Protein AF-A0A7W8J5Z4-F1 (afdb_monomer_lite)

Sequence (182 aa):
MSEPSTEQLAELETLRRVNAELLKTKHDLKGRIATLESEAATLESRTEKAEGLMRSAVIDVPMRRLAEGIAHVPALFIAELEKDYRVDVDADSGELRLLTKEDGKPVTDGKGEPVAMAHNALFRFLAGSPEQQKDDPRKKVFATLMRYSGASGGQGRKTVSSPSRSTVENESTQPLPSFGLR

Foldseek 3Di:
DDDDDPVRVVVVVVVVVVVVVVVVVVVVVVVVVVVVVVVVVVVVVVVVVVVVVVCCVLPVVLQQVLLVLAAPDSVLLVVLLVVQWDWDADPVPRAIFIAGPPPRHTDAAPVRHGQHSHNVSLLCRLVVPDPPDPDDSSPVSVVVRCVRRVVPDDDPDPPPPDPDDDDDDDDDDDDDDDDDDD

Organism: NCBI:txid2051959

Structure (mmCIF, N/CA/C/O backbone):
data_AF-A0A7W8J5Z4-F1
#
_entry.id   AF-A0A7W8J5Z4-F1
#
loop_
_atom_site.group_PDB
_atom_site.id
_atom_site.type_symbol
_atom_site.label_atom_id
_atom_site.label_alt_id
_atom_site.label_comp_id
_atom_site.label_asym_id
_atom_site.label_entity_id
_atom_site.label_seq_id
_atom_site.pdbx_PDB_ins_code
_atom_site.Cartn_x
_atom_site.Cartn_y
_atom_site.Cartn_z
_atom_site.occupancy
_atom_site.B_iso_or_equiv
_atom_site.auth_seq_id
_atom_site.auth_comp_id
_atom_site.auth_asym_id
_atom_site.auth_atom_id
_atom_site.pdbx_PDB_model_num
ATOM 1 N N . MET A 1 1 ? -29.877 -20.908 64.009 1.00 47.09 1 MET A N 1
ATOM 2 C CA . MET A 1 1 ? -30.120 -20.105 62.796 1.00 47.09 1 MET A CA 1
ATOM 3 C C . MET A 1 1 ? -30.406 -18.696 63.280 1.00 47.09 1 MET A C 1
ATOM 5 O O . MET A 1 1 ? -31.483 -18.481 63.814 1.00 47.09 1 MET A O 1
ATOM 9 N N . SER A 1 2 ? -29.417 -17.806 63.256 1.00 68.81 2 SER A N 1
ATOM 10 C CA . SER A 1 2 ? -29.601 -16.419 63.702 1.00 68.81 2 SER A CA 1
ATOM 11 C C . SER A 1 2 ? -30.284 -15.635 62.586 1.00 68.81 2 SER A C 1
ATOM 13 O O . SER A 1 2 ? -29.861 -15.740 61.435 1.00 68.81 2 SER A O 1
ATOM 15 N N . GLU A 1 3 ? -31.351 -14.907 62.909 1.00 72.06 3 GLU A N 1
ATOM 16 C CA . GLU A 1 3 ? -32.020 -14.035 61.944 1.00 72.06 3 GLU A CA 1
ATOM 17 C C . GLU A 1 3 ? -31.074 -12.906 61.514 1.00 72.06 3 GLU A C 1
ATOM 19 O O . GLU A 1 3 ? -30.327 -12.386 62.351 1.00 72.06 3 GLU A O 1
ATOM 24 N N . PRO A 1 4 ? -31.057 -12.547 60.220 1.00 74.06 4 PRO A N 1
ATOM 25 C CA . PRO A 1 4 ? -30.213 -11.467 59.744 1.00 74.06 4 PRO A CA 1
ATOM 26 C C . PRO A 1 4 ? -30.662 -10.146 60.370 1.00 74.06 4 PRO A C 1
ATOM 28 O O . PRO A 1 4 ? -31.859 -9.856 60.441 1.00 74.06 4 PRO A O 1
ATOM 31 N N . SER A 1 5 ? -29.703 -9.336 60.817 1.00 83.12 5 SER A N 1
ATOM 32 C CA . SER A 1 5 ? -30.007 -8.010 61.351 1.00 83.12 5 SER A CA 1
ATOM 33 C C . SER A 1 5 ? -30.561 -7.099 60.249 1.00 83.12 5 SER A C 1
ATOM 35 O O . SER A 1 5 ? -30.313 -7.288 59.056 1.00 83.12 5 SER A O 1
ATOM 37 N N . THR A 1 6 ? -31.315 -6.073 60.635 1.00 84.69 6 THR A N 1
ATOM 38 C CA . THR A 1 6 ? -31.856 -5.067 59.705 1.00 84.69 6 THR A CA 1
ATOM 39 C C . THR A 1 6 ? -30.762 -4.373 58.886 1.00 84.69 6 THR A C 1
ATOM 41 O O . THR A 1 6 ? -30.965 -4.089 57.707 1.00 84.69 6 THR A O 1
ATOM 44 N N . GLU A 1 7 ? -29.584 -4.168 59.476 1.00 86.06 7 GLU A N 1
ATOM 45 C CA . GLU A 1 7 ? -28.394 -3.638 58.799 1.00 86.06 7 GLU A CA 1
ATOM 46 C C . GLU A 1 7 ? -27.869 -4.596 57.721 1.00 86.06 7 GLU A C 1
ATOM 48 O O . GLU A 1 7 ? -27.591 -4.165 56.603 1.00 86.06 7 GLU A O 1
ATOM 53 N N . GLN A 1 8 ? -27.828 -5.904 58.007 1.00 87.88 8 GLN A N 1
ATOM 54 C CA . GLN A 1 8 ? -27.428 -6.924 57.032 1.00 87.88 8 GLN A CA 1
ATOM 55 C C . GLN A 1 8 ? -28.400 -6.997 55.851 1.00 87.88 8 GLN A C 1
ATOM 57 O O . GLN A 1 8 ? -27.977 -7.203 54.716 1.00 87.88 8 GLN A O 1
ATOM 62 N N . LEU A 1 9 ? -29.703 -6.809 56.085 1.00 89.31 9 LEU A N 1
ATOM 63 C CA . LEU A 1 9 ? -30.701 -6.773 55.013 1.00 89.31 9 LEU A CA 1
ATOM 64 C C . LEU A 1 9 ? -30.545 -5.532 54.120 1.00 89.31 9 LEU A C 1
ATOM 66 O O . LEU A 1 9 ? -30.630 -5.654 52.896 1.00 89.31 9 LEU A O 1
ATOM 70 N N . ALA A 1 10 ? -30.269 -4.365 54.711 1.00 90.12 10 ALA A N 1
ATOM 71 C CA . ALA A 1 10 ? -30.025 -3.128 53.972 1.00 90.12 10 ALA A CA 1
ATOM 72 C C . ALA A 1 10 ? -28.739 -3.202 53.129 1.00 90.12 10 ALA A C 1
ATOM 74 O O . ALA A 1 10 ? -28.739 -2.806 51.963 1.00 90.12 10 ALA A O 1
ATOM 75 N N . GLU A 1 11 ? -27.662 -3.763 53.683 1.00 92.94 11 GLU A N 1
ATOM 76 C CA . GLU A 1 11 ? -26.400 -3.985 52.968 1.00 92.94 11 GLU A CA 1
ATOM 77 C C . GLU A 1 11 ? -26.555 -4.991 51.815 1.00 92.94 11 GLU A C 1
ATOM 79 O O . GLU A 1 11 ? -26.024 -4.810 50.720 1.00 92.94 11 GLU A O 1
ATOM 84 N N . LEU A 1 12 ? -27.350 -6.043 52.009 1.00 93.50 12 LEU A N 1
ATOM 85 C CA . LEU A 1 12 ? -27.622 -7.018 50.954 1.00 93.50 12 LEU A CA 1
ATOM 86 C C . LEU A 1 12 ? -28.423 -6.382 49.803 1.00 93.50 12 LEU A C 1
ATOM 88 O O . LEU A 1 12 ? -28.177 -6.676 48.629 1.00 93.50 12 LEU A O 1
ATOM 92 N N . GLU A 1 13 ? -29.350 -5.474 50.109 1.00 93.00 13 GLU A N 1
ATOM 93 C CA . GLU A 1 13 ? -30.092 -4.729 49.092 1.00 93.00 13 GLU A CA 1
ATOM 94 C C . GLU A 1 13 ? -29.196 -3.757 48.307 1.00 93.00 13 GLU A C 1
ATOM 96 O O . GLU A 1 13 ? -29.279 -3.713 47.074 1.00 93.00 13 GLU A O 1
ATOM 101 N N . THR A 1 14 ? -28.297 -3.025 48.974 1.00 94.25 14 THR A N 1
ATOM 102 C CA . THR A 1 14 ? -27.343 -2.137 48.287 1.00 94.25 14 THR A CA 1
ATOM 103 C C . THR A 1 14 ? -26.379 -2.927 47.407 1.00 94.25 14 THR A C 1
ATOM 105 O O . THR A 1 14 ? -26.201 -2.572 46.241 1.00 94.25 14 THR A O 1
ATOM 108 N N . LEU A 1 15 ? -25.842 -4.050 47.894 1.00 94.81 15 LEU A N 1
ATOM 109 C CA . LEU A 1 15 ? -24.983 -4.939 47.108 1.00 94.81 15 LEU A CA 1
ATOM 110 C C . LEU A 1 15 ? -25.693 -5.477 45.863 1.00 94.81 15 LEU A C 1
ATOM 112 O O . LEU A 1 15 ? -25.100 -5.509 44.785 1.00 94.81 15 LEU A O 1
ATOM 116 N N . ARG A 1 16 ? -26.972 -5.860 45.971 1.00 95.50 16 ARG A N 1
ATOM 117 C CA . ARG A 1 16 ? -27.768 -6.301 44.813 1.00 95.50 16 ARG A CA 1
ATOM 118 C C . ARG A 1 16 ? -27.941 -5.192 43.779 1.00 95.50 16 ARG A C 1
ATOM 120 O O . ARG A 1 16 ? -27.806 -5.463 42.586 1.00 95.50 16 ARG A O 1
ATOM 127 N N . ARG A 1 17 ? -28.208 -3.957 44.217 1.00 96.00 17 ARG A N 1
ATOM 128 C CA . ARG A 1 17 ? -28.348 -2.799 43.317 1.00 96.00 17 ARG A CA 1
ATOM 129 C C . ARG A 1 17 ? -27.038 -2.486 42.599 1.00 96.00 17 ARG A C 1
ATOM 131 O O . ARG A 1 17 ? -27.031 -2.405 41.375 1.00 96.00 17 ARG A O 1
ATOM 138 N N . VAL A 1 18 ? -25.933 -2.396 43.340 1.00 96.25 18 VAL A N 1
ATOM 139 C CA . VAL A 1 18 ? -24.604 -2.125 42.768 1.00 96.25 18 VAL A CA 1
ATOM 140 C C . VAL A 1 18 ? -24.190 -3.240 41.808 1.00 96.25 18 VAL A C 1
ATOM 142 O O . VAL A 1 18 ? -23.686 -2.964 40.724 1.00 96.25 18 VAL A O 1
ATOM 145 N N . ASN A 1 19 ? -24.448 -4.506 42.145 1.00 96.56 19 ASN A N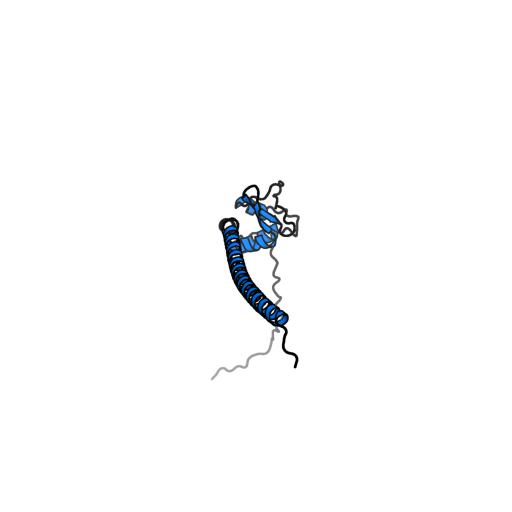 1
ATOM 146 C CA . ASN A 1 19 ? -24.143 -5.625 41.253 1.00 96.56 19 ASN A CA 1
ATOM 147 C C . ASN A 1 19 ? -24.931 -5.528 39.934 1.00 96.56 19 ASN A C 1
ATOM 149 O O . ASN A 1 19 ? -24.347 -5.658 38.860 1.00 96.56 19 ASN A O 1
ATOM 153 N N . ALA A 1 20 ? -26.229 -5.212 39.996 1.00 96.12 20 ALA A N 1
ATOM 154 C CA . ALA A 1 20 ? -27.042 -5.002 38.799 1.00 96.12 20 ALA A CA 1
ATOM 155 C C . ALA A 1 20 ? -26.522 -3.838 37.931 1.00 96.12 20 ALA A C 1
ATOM 157 O O . ALA A 1 20 ? -26.474 -3.954 36.705 1.00 96.12 20 ALA A O 1
ATOM 158 N N . GLU A 1 21 ? -26.079 -2.741 38.550 1.00 95.56 21 GLU A N 1
ATOM 159 C CA . GLU A 1 21 ? -25.487 -1.593 37.857 1.00 95.56 21 GLU A CA 1
ATOM 160 C C . GLU A 1 21 ? -24.142 -1.941 37.194 1.00 95.56 21 GLU A C 1
ATOM 162 O O . GLU A 1 21 ? -23.917 -1.628 36.021 1.00 95.56 21 GLU A O 1
ATOM 167 N N . LEU A 1 22 ? -23.271 -2.671 37.895 1.00 96.50 22 LEU A N 1
ATOM 168 C CA . LEU A 1 22 ? -21.999 -3.158 37.356 1.00 96.50 22 LEU A CA 1
ATOM 169 C C . LEU A 1 22 ? -22.198 -4.145 36.197 1.00 96.50 22 LEU A C 1
ATOM 171 O O . LEU A 1 22 ? -21.460 -4.115 35.213 1.00 96.50 22 LEU A O 1
ATOM 175 N N . LEU A 1 23 ? -23.208 -5.015 36.274 1.00 96.69 23 LEU A N 1
ATOM 176 C CA . LEU A 1 23 ? -23.537 -5.928 35.179 1.00 96.69 23 LEU A CA 1
ATOM 177 C C . LEU A 1 23 ? -24.055 -5.180 33.950 1.00 96.69 23 LEU A C 1
ATOM 179 O O . LEU A 1 23 ? -23.640 -5.496 32.833 1.00 96.69 23 LEU A O 1
ATOM 183 N N . LYS A 1 24 ? -24.910 -4.171 34.149 1.00 95.81 24 LYS A N 1
ATOM 184 C CA . LYS A 1 24 ? -25.421 -3.331 33.062 1.00 95.81 24 LYS A CA 1
ATOM 185 C C . LYS A 1 24 ? -24.294 -2.556 32.380 1.00 95.81 24 LYS A C 1
ATOM 187 O O . LYS A 1 24 ? -24.130 -2.654 31.170 1.00 95.81 24 LYS A O 1
ATOM 192 N N . THR A 1 25 ? -23.461 -1.862 33.152 1.00 95.94 25 THR A N 1
ATOM 193 C CA . THR A 1 25 ? -22.311 -1.116 32.613 1.00 95.94 25 THR A CA 1
ATOM 194 C C . THR A 1 25 ? -21.327 -2.027 31.884 1.00 95.94 25 THR A C 1
ATOM 196 O O . THR A 1 25 ? -20.886 -1.700 30.786 1.00 95.94 25 THR A O 1
ATOM 199 N N . LYS A 1 26 ? -21.029 -3.215 32.427 1.00 95.31 26 LYS A N 1
ATOM 200 C CA . LYS A 1 26 ? -20.196 -4.215 31.746 1.00 95.31 26 LYS A CA 1
ATOM 201 C C . LYS A 1 26 ? -20.806 -4.670 30.420 1.00 95.31 26 LYS A C 1
ATOM 203 O O . LYS A 1 26 ? -20.069 -4.860 29.455 1.00 95.31 26 LYS A O 1
ATOM 208 N N . HIS A 1 27 ? -22.119 -4.885 30.372 1.00 95.62 27 HIS A N 1
ATOM 209 C CA . HIS A 1 27 ? -22.818 -5.246 29.141 1.00 95.62 27 HIS A CA 1
ATOM 210 C C . HIS A 1 27 ? -22.711 -4.129 28.094 1.00 95.62 27 HIS A C 1
ATOM 212 O O . HIS A 1 27 ? -22.306 -4.389 26.962 1.00 95.62 27 HIS A O 1
ATOM 218 N N . ASP A 1 28 ? -22.975 -2.885 28.491 1.00 95.25 28 ASP A N 1
ATOM 219 C CA . ASP A 1 28 ? -22.929 -1.726 27.596 1.00 95.25 28 ASP A CA 1
ATOM 220 C C . ASP A 1 28 ? -21.506 -1.465 27.074 1.00 95.25 28 ASP A C 1
ATOM 222 O O . ASP A 1 28 ? -21.311 -1.221 25.882 1.00 95.25 28 ASP A O 1
ATOM 226 N N . LEU A 1 29 ? -20.491 -1.597 27.936 1.00 96.00 29 LEU A N 1
ATOM 227 C CA . LEU A 1 29 ? -19.083 -1.487 27.545 1.00 96.00 29 LEU A CA 1
ATOM 228 C C . LEU A 1 29 ? -18.681 -2.578 26.554 1.00 96.00 29 LEU A C 1
ATOM 230 O O . LEU A 1 29 ? -18.026 -2.277 25.562 1.00 96.00 29 LEU A O 1
ATOM 234 N N . LYS A 1 30 ? -19.100 -3.829 26.777 1.00 95.88 30 LYS A N 1
ATOM 235 C CA . LYS A 1 30 ? -18.853 -4.920 25.823 1.00 95.88 30 LYS A CA 1
ATOM 236 C C . LYS A 1 30 ? -19.499 -4.650 24.469 1.00 95.88 30 LYS A C 1
ATOM 238 O O . LYS A 1 30 ? -18.856 -4.870 23.449 1.00 95.88 30 LYS A O 1
ATOM 243 N N . GLY A 1 31 ? -20.736 -4.151 24.463 1.00 95.25 31 GLY A N 1
ATOM 244 C CA . GLY A 1 31 ? -21.413 -3.750 23.232 1.00 95.25 31 GLY A CA 1
ATOM 245 C C . GLY A 1 31 ? -20.635 -2.662 22.496 1.00 95.25 31 GLY A C 1
ATOM 246 O O . GLY A 1 31 ? -20.384 -2.780 21.302 1.00 95.25 31 GLY A O 1
ATOM 247 N N . ARG A 1 32 ? -20.172 -1.639 23.221 1.00 96.31 32 ARG A N 1
ATOM 248 C CA . ARG A 1 32 ? -19.402 -0.542 22.629 1.00 96.31 32 ARG A CA 1
ATOM 249 C C . ARG A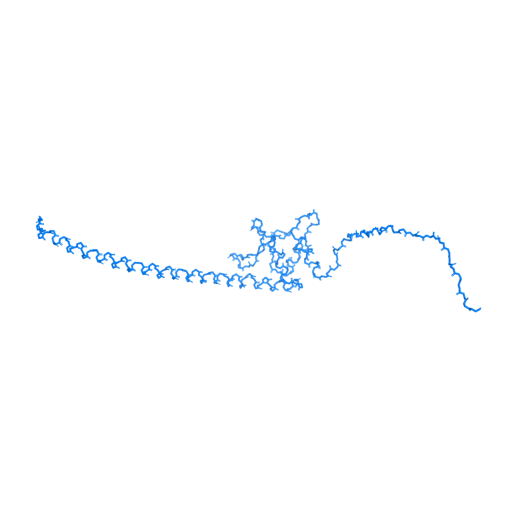 1 32 ? -18.039 -0.983 22.100 1.00 96.31 32 ARG A C 1
ATOM 251 O O . ARG A 1 32 ? -17.644 -0.517 21.039 1.00 96.31 32 ARG A O 1
ATOM 258 N N . ILE A 1 33 ? -17.348 -1.876 22.808 1.00 96.81 33 ILE A N 1
ATOM 259 C CA . ILE A 1 33 ? -16.085 -2.468 22.347 1.00 96.81 33 ILE A CA 1
ATOM 260 C C . ILE A 1 33 ? -16.313 -3.224 21.038 1.00 96.81 33 ILE A C 1
ATOM 262 O O . ILE A 1 33 ? -15.625 -2.940 20.067 1.00 96.81 33 ILE A O 1
ATOM 266 N N . ALA A 1 34 ? -17.331 -4.086 20.970 1.00 95.69 34 ALA A N 1
ATOM 267 C CA . ALA A 1 34 ? -17.634 -4.839 19.754 1.00 95.69 34 ALA A CA 1
ATOM 268 C C . ALA A 1 34 ? -17.947 -3.922 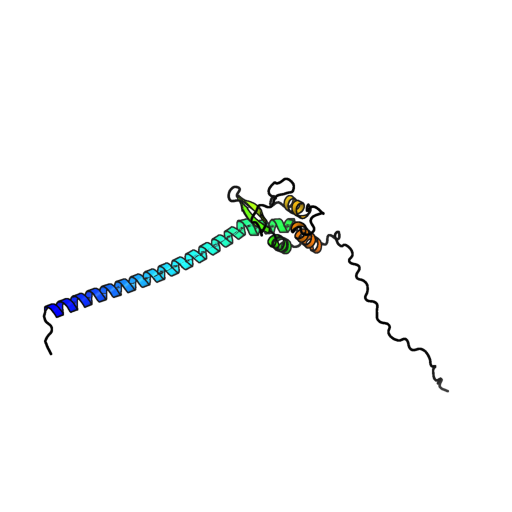18.555 1.00 95.69 34 ALA A C 1
ATOM 270 O O . ALA A 1 34 ? -17.495 -4.177 17.439 1.00 95.69 34 ALA A O 1
ATOM 271 N N . THR A 1 35 ? -18.680 -2.825 18.778 1.00 95.31 35 THR A N 1
ATOM 272 C CA . THR A 1 35 ? -18.935 -1.829 17.726 1.00 95.31 35 THR A CA 1
ATOM 273 C C . THR A 1 35 ? -17.646 -1.147 17.270 1.00 95.31 35 THR A C 1
ATOM 275 O O . THR A 1 35 ? -17.397 -1.070 16.070 1.00 95.31 35 THR A O 1
ATOM 278 N N . LEU A 1 36 ? -16.806 -0.695 18.206 1.00 96.62 36 LEU A N 1
ATOM 279 C CA . LEU A 1 36 ? -15.541 -0.027 17.883 1.00 96.62 36 LEU A CA 1
ATOM 280 C C . LEU A 1 36 ? -14.565 -0.956 17.150 1.00 96.62 36 LEU A C 1
ATOM 282 O O . LEU A 1 36 ? -13.916 -0.524 16.204 1.00 96.62 36 LEU A O 1
ATOM 286 N N . GLU A 1 37 ? -14.486 -2.227 17.541 1.00 96.81 37 GLU A N 1
ATOM 287 C CA . GLU A 1 37 ? -13.669 -3.237 16.858 1.00 96.81 37 GLU A CA 1
ATOM 288 C C . GLU A 1 37 ? -14.147 -3.459 15.415 1.00 96.81 37 GLU A C 1
ATOM 290 O O . GLU A 1 37 ? -13.340 -3.500 14.486 1.00 96.81 37 GLU A O 1
ATOM 295 N N . SER A 1 38 ? -15.464 -3.526 15.199 1.00 95.88 38 SER A N 1
ATOM 296 C CA . SER A 1 38 ? -16.041 -3.633 13.855 1.00 95.88 38 SER A CA 1
ATOM 297 C C . SER A 1 38 ? -15.775 -2.390 12.998 1.00 95.88 38 SER A C 1
ATOM 299 O O . SER A 1 38 ? -15.533 -2.503 11.792 1.00 95.88 38 SER A O 1
ATOM 301 N N . GLU A 1 39 ? -15.856 -1.198 13.588 1.00 95.50 39 GLU A N 1
ATOM 302 C CA . GLU A 1 39 ? -15.559 0.059 12.900 1.00 95.50 39 GLU A CA 1
ATOM 303 C C . GLU A 1 39 ? -14.074 0.153 12.540 1.00 95.50 39 GLU A C 1
ATOM 305 O O . GLU A 1 39 ? -13.758 0.487 11.398 1.00 95.50 39 GLU A O 1
ATOM 310 N N . ALA A 1 40 ? -13.178 -0.213 13.461 1.00 95.62 40 ALA A N 1
ATOM 311 C CA . ALA A 1 40 ? -11.735 -0.249 13.234 1.00 95.62 40 ALA A CA 1
ATOM 312 C C . ALA A 1 40 ? -11.373 -1.184 12.072 1.00 95.62 40 ALA A C 1
ATOM 314 O O . ALA A 1 40 ? -10.747 -0.739 11.113 1.00 95.62 40 ALA A O 1
ATOM 315 N N . ALA A 1 41 ? -11.879 -2.421 12.074 1.00 95.62 41 ALA A N 1
ATOM 316 C CA . ALA A 1 41 ? -11.653 -3.366 10.977 1.00 95.62 41 ALA A CA 1
ATOM 317 C C . ALA A 1 41 ? -12.182 -2.837 9.627 1.00 95.62 41 ALA A C 1
ATOM 319 O O . ALA A 1 41 ? -11.587 -3.045 8.566 1.00 95.62 41 ALA A O 1
ATOM 320 N N . THR A 1 42 ? -13.305 -2.113 9.648 1.00 95.12 42 THR A N 1
ATOM 321 C CA . THR A 1 42 ? -13.863 -1.488 8.439 1.00 95.12 42 THR A CA 1
ATOM 322 C C . THR A 1 42 ? -12.985 -0.342 7.936 1.00 95.12 42 THR A C 1
ATOM 324 O O . THR A 1 42 ? -12.807 -0.190 6.725 1.00 95.12 42 THR A O 1
ATOM 327 N N . LEU A 1 43 ? -12.457 0.480 8.845 1.00 95.06 43 LEU A N 1
ATOM 328 C CA . LEU A 1 43 ? -11.546 1.580 8.537 1.00 95.06 43 LEU A CA 1
ATOM 329 C C . LEU A 1 43 ? -10.229 1.059 7.962 1.00 95.06 43 LEU A C 1
ATOM 331 O O . LEU A 1 43 ? -9.840 1.525 6.895 1.00 95.06 43 LEU A O 1
ATOM 335 N N . GLU A 1 44 ? -9.625 0.048 8.584 1.00 95.31 44 GLU A N 1
ATOM 336 C CA . GLU A 1 44 ? -8.409 -0.619 8.098 1.00 95.31 44 GLU A CA 1
ATOM 337 C C . GLU A 1 44 ? -8.600 -1.172 6.678 1.00 95.31 44 GLU A C 1
ATOM 339 O O . GLU A 1 44 ? -7.828 -0.874 5.767 1.00 95.31 44 GLU A O 1
ATOM 344 N N . SER A 1 45 ? -9.711 -1.872 6.422 1.00 95.00 45 SER A N 1
ATOM 345 C CA . SER A 1 45 ? -10.007 -2.367 5.071 1.00 95.00 45 SER A CA 1
ATOM 346 C C . SER A 1 45 ? -10.164 -1.238 4.041 1.00 95.00 45 SER A C 1
ATOM 348 O O . SER A 1 45 ? -9.844 -1.405 2.860 1.00 95.00 45 SER A O 1
ATOM 350 N N . ARG A 1 46 ? -10.691 -0.077 4.449 1.00 94.31 46 ARG A N 1
ATOM 351 C CA . ARG A 1 46 ? -10.827 1.087 3.561 1.00 94.31 46 ARG A CA 1
ATOM 352 C C . ARG A 1 46 ? -9.484 1.753 3.299 1.00 94.31 46 ARG A C 1
ATOM 354 O O . ARG A 1 46 ? -9.257 2.151 2.158 1.00 94.31 46 ARG A O 1
ATOM 361 N N . THR A 1 47 ? -8.618 1.866 4.304 1.00 94.06 47 THR A N 1
ATOM 362 C CA . THR A 1 47 ? -7.280 2.443 4.138 1.00 94.06 47 THR A CA 1
ATOM 363 C C . THR A 1 47 ? -6.423 1.566 3.239 1.00 94.06 47 THR A C 1
ATOM 365 O O . THR A 1 47 ? -5.871 2.084 2.278 1.00 94.06 47 THR A O 1
ATOM 368 N N . GLU A 1 48 ? -6.432 0.243 3.421 1.00 94.00 48 GLU A N 1
ATOM 369 C CA . GLU A 1 48 ? -5.710 -0.688 2.540 1.00 94.00 48 GLU A CA 1
ATOM 370 C C . GLU A 1 48 ? -6.170 -0.578 1.077 1.00 94.00 48 GLU A C 1
ATOM 372 O O . GLU A 1 48 ? -5.362 -0.534 0.146 1.00 94.00 48 GLU A O 1
ATOM 377 N N . LYS A 1 49 ? -7.488 -0.481 0.846 1.00 93.75 49 LYS A N 1
ATOM 378 C CA . LYS A 1 49 ? -8.039 -0.275 -0.503 1.00 93.75 49 LYS A CA 1
ATOM 379 C C . LYS A 1 49 ? -7.626 1.069 -1.088 1.00 93.75 49 LYS A C 1
ATOM 381 O O . LYS A 1 49 ? -7.304 1.136 -2.273 1.00 93.75 49 LYS A O 1
ATOM 386 N N . ALA A 1 50 ? -7.656 2.132 -0.287 1.00 91.75 50 ALA A N 1
ATOM 387 C CA . ALA A 1 50 ? -7.256 3.461 -0.726 1.00 91.75 50 ALA A CA 1
ATOM 388 C C . ALA A 1 50 ? -5.762 3.500 -1.077 1.00 91.75 50 ALA A C 1
ATOM 390 O O . ALA A 1 50 ? -5.414 3.977 -2.152 1.00 91.75 50 ALA A O 1
ATOM 391 N N . GLU A 1 51 ? -4.900 2.924 -0.240 1.00 89.31 51 GLU A N 1
ATOM 392 C CA . GLU A 1 51 ? -3.462 2.803 -0.493 1.00 89.31 51 GLU A CA 1
ATOM 393 C C . GLU A 1 51 ? -3.177 1.994 -1.761 1.00 89.31 51 GLU A C 1
ATOM 395 O O . GLU A 1 51 ? -2.384 2.420 -2.603 1.00 89.31 51 GLU A O 1
ATOM 400 N N . GLY A 1 52 ? -3.879 0.874 -1.960 1.00 90.38 52 GLY A N 1
ATOM 401 C CA . GLY A 1 52 ? -3.780 0.078 -3.183 1.00 90.38 52 GLY A CA 1
ATOM 402 C C . GLY A 1 52 ? -4.181 0.863 -4.437 1.00 90.38 52 GLY A C 1
ATOM 403 O O . GLY A 1 52 ? -3.482 0.818 -5.450 1.00 90.38 52 GLY A O 1
ATOM 404 N N . LEU A 1 53 ? -5.272 1.635 -4.370 1.00 90.12 53 LEU A N 1
ATOM 405 C CA . LEU A 1 53 ? -5.710 2.501 -5.470 1.00 90.12 53 LEU A CA 1
ATOM 406 C C . LEU A 1 53 ? -4.721 3.641 -5.732 1.00 90.12 53 LEU A C 1
ATOM 408 O O . LEU A 1 53 ? -4.429 3.933 -6.892 1.00 90.12 53 LEU A O 1
ATOM 412 N N . MET A 1 54 ? -4.176 4.256 -4.681 1.00 88.31 54 MET A N 1
ATOM 413 C CA . MET A 1 54 ? -3.154 5.297 -4.796 1.00 88.31 54 MET A CA 1
ATOM 414 C C . MET A 1 54 ? -1.891 4.747 -5.456 1.00 88.31 54 MET A C 1
ATOM 416 O O . MET A 1 54 ? -1.427 5.309 -6.446 1.00 88.31 54 MET A O 1
ATOM 420 N N . ARG A 1 55 ? -1.379 3.604 -4.986 1.00 88.81 55 ARG A N 1
ATOM 421 C CA . ARG A 1 55 ? -0.225 2.930 -5.595 1.00 88.81 55 ARG A CA 1
ATOM 422 C C . ARG A 1 55 ? -0.493 2.585 -7.058 1.00 88.81 55 ARG A C 1
ATOM 424 O O . ARG A 1 55 ? 0.346 2.860 -7.916 1.00 88.81 55 ARG A O 1
ATOM 431 N N . SER A 1 56 ? -1.677 2.052 -7.358 1.00 88.75 56 SER A N 1
ATOM 432 C CA . SER A 1 56 ? -2.055 1.722 -8.729 1.00 88.75 56 SER A CA 1
ATOM 433 C C . SER A 1 56 ? -2.082 2.955 -9.631 1.00 88.75 56 SER A C 1
ATOM 435 O O . SER A 1 56 ? -1.620 2.883 -10.769 1.00 88.75 56 SER A O 1
ATOM 437 N N . ALA A 1 57 ? -2.638 4.069 -9.155 1.00 87.50 57 ALA A N 1
ATOM 438 C CA . ALA A 1 57 ? -2.782 5.290 -9.939 1.00 87.50 57 ALA A CA 1
ATOM 439 C C . ALA A 1 57 ? -1.441 5.995 -10.170 1.00 87.50 57 ALA A C 1
ATOM 441 O O . ALA A 1 57 ? -1.203 6.506 -11.264 1.00 87.50 57 ALA A O 1
ATOM 442 N N . VAL A 1 58 ? -0.576 6.014 -9.155 1.00 87.69 58 VAL A N 1
ATOM 443 C CA . VAL A 1 58 ? 0.664 6.794 -9.186 1.00 87.69 58 VAL A CA 1
ATOM 444 C C . VAL A 1 58 ? 1.838 5.992 -9.747 1.00 87.69 58 VAL A C 1
ATOM 446 O O . VAL A 1 58 ? 2.645 6.548 -10.484 1.00 87.69 58 VAL A O 1
ATOM 449 N N . ILE A 1 59 ? 1.928 4.691 -9.461 1.00 88.62 59 ILE A N 1
ATOM 450 C CA . ILE A 1 59 ? 3.069 3.855 -9.863 1.00 88.62 59 ILE A CA 1
ATOM 451 C C . ILE A 1 59 ? 2.660 2.874 -10.962 1.00 88.62 59 ILE A C 1
ATOM 453 O O . ILE A 1 59 ? 3.193 2.940 -12.070 1.00 88.62 59 ILE A O 1
ATOM 457 N N . ASP A 1 60 ? 1.704 1.978 -10.698 1.00 88.25 60 ASP A N 1
ATOM 458 C CA . ASP A 1 60 ? 1.493 0.810 -11.570 1.00 88.25 60 ASP A CA 1
ATOM 459 C C . ASP A 1 60 ? 0.969 1.192 -12.969 1.00 88.25 60 ASP A C 1
ATOM 461 O O . ASP A 1 60 ? 1.414 0.640 -13.980 1.00 88.25 60 ASP A O 1
ATOM 465 N N . VAL A 1 61 ? 0.033 2.146 -13.057 1.00 88.75 61 VAL A N 1
ATOM 466 C CA . VAL A 1 61 ? -0.530 2.604 -14.340 1.00 88.75 61 VAL A CA 1
ATOM 467 C C . VAL A 1 61 ? 0.511 3.352 -15.183 1.00 88.75 61 VAL A C 1
ATOM 469 O O . VAL A 1 61 ? 0.694 2.975 -16.347 1.00 88.75 61 VAL A O 1
ATOM 472 N N . PRO A 1 62 ? 1.228 4.367 -14.662 1.00 87.38 62 PRO A N 1
ATOM 473 C CA . PRO A 1 62 ? 2.309 5.007 -15.410 1.00 87.38 62 PRO A CA 1
ATOM 474 C C . PRO A 1 62 ? 3.425 4.039 -15.811 1.00 87.38 62 PRO A C 1
ATOM 476 O O . PRO A 1 62 ? 3.886 4.093 -16.951 1.00 87.38 62 PRO A O 1
ATOM 479 N N . MET A 1 63 ? 3.806 3.104 -14.935 1.00 88.50 63 MET A N 1
ATOM 480 C CA . MET A 1 63 ? 4.819 2.089 -15.245 1.00 88.50 63 MET A CA 1
ATOM 481 C C . MET A 1 63 ? 4.395 1.157 -16.373 1.00 88.50 63 MET A C 1
ATOM 483 O O . MET A 1 63 ? 5.201 0.848 -17.249 1.00 88.50 63 MET A O 1
ATOM 487 N N . ARG A 1 64 ? 3.124 0.747 -16.403 1.00 89.25 64 ARG A N 1
ATOM 488 C CA . ARG A 1 64 ? 2.578 -0.048 -17.507 1.00 89.25 64 ARG A CA 1
ATOM 489 C C . ARG A 1 64 ? 2.632 0.706 -18.831 1.00 89.25 64 ARG A C 1
ATOM 491 O O . ARG A 1 64 ? 3.121 0.151 -19.808 1.00 89.25 64 ARG A O 1
ATOM 498 N N . ARG A 1 65 ? 2.215 1.976 -18.845 1.00 88.19 65 ARG A N 1
ATOM 499 C CA . ARG A 1 65 ? 2.287 2.835 -20.042 1.00 88.19 65 ARG A CA 1
ATOM 500 C C . ARG A 1 65 ? 3.725 3.032 -20.523 1.00 88.19 65 ARG A C 1
ATOM 502 O O . ARG A 1 65 ? 3.986 3.022 -21.721 1.00 88.19 65 ARG A O 1
ATOM 509 N N . LEU A 1 66 ? 4.666 3.191 -19.593 1.00 85.69 66 LEU A N 1
ATOM 510 C CA . LEU A 1 66 ? 6.088 3.294 -19.913 1.00 85.69 66 LEU A CA 1
ATOM 511 C C . LEU A 1 66 ? 6.614 1.988 -20.526 1.00 85.69 66 LEU A C 1
ATOM 513 O O . LEU A 1 66 ? 7.293 2.017 -21.552 1.00 85.69 66 LEU A O 1
ATOM 517 N N . ALA A 1 67 ? 6.275 0.847 -19.926 1.00 86.69 67 ALA A N 1
ATOM 518 C CA . ALA A 1 67 ? 6.685 -0.470 -20.396 1.00 86.69 67 ALA A CA 1
ATOM 519 C C . ALA A 1 67 ? 6.101 -0.809 -21.779 1.00 86.69 67 ALA A C 1
ATOM 521 O O . ALA A 1 67 ? 6.809 -1.385 -22.601 1.00 86.69 67 ALA A O 1
ATOM 522 N N . GLU A 1 68 ? 4.857 -0.402 -22.055 1.00 86.75 68 GLU A N 1
ATOM 523 C CA . GLU A 1 68 ? 4.211 -0.486 -23.377 1.00 86.75 68 GLU A CA 1
ATOM 524 C C . GLU A 1 68 ? 4.967 0.291 -24.457 1.00 86.75 68 GLU A C 1
ATOM 526 O O . GLU A 1 68 ? 5.006 -0.141 -25.607 1.00 86.75 68 GLU A O 1
ATOM 531 N N . GLY A 1 69 ? 5.609 1.404 -24.094 1.00 81.38 69 GLY A N 1
ATOM 532 C CA . GLY A 1 69 ? 6.454 2.156 -25.018 1.00 81.38 69 GLY A CA 1
ATOM 533 C C . GLY A 1 69 ? 7.795 1.477 -25.310 1.00 81.38 69 GLY A C 1
ATOM 534 O O . GLY A 1 69 ? 8.270 1.553 -26.438 1.00 81.38 69 GLY A O 1
ATOM 535 N N . ILE A 1 70 ? 8.407 0.832 -24.307 1.00 77.75 70 ILE A N 1
ATOM 536 C CA . ILE A 1 70 ? 9.790 0.321 -24.384 1.00 77.75 70 ILE A CA 1
ATOM 537 C C . ILE A 1 70 ? 9.861 -1.110 -24.929 1.00 77.75 70 ILE A C 1
ATOM 539 O O . ILE A 1 70 ? 10.789 -1.449 -25.666 1.00 77.75 70 ILE A O 1
ATOM 543 N N . ALA A 1 71 ? 8.937 -1.978 -24.519 1.00 77.62 71 ALA A N 1
ATOM 544 C CA . ALA A 1 71 ? 9.056 -3.417 -24.711 1.00 77.62 71 ALA A CA 1
ATOM 545 C C . ALA A 1 71 ? 7.825 -4.012 -25.394 1.00 77.62 71 ALA A C 1
ATOM 547 O O . ALA A 1 71 ? 6.688 -3.686 -25.072 1.00 77.62 71 ALA A O 1
ATOM 548 N N . HIS A 1 72 ? 8.063 -4.990 -26.272 1.00 80.75 72 HIS A N 1
ATOM 549 C CA . HIS A 1 72 ? 6.991 -5.755 -26.914 1.00 80.75 72 HIS A CA 1
ATOM 550 C C . HIS A 1 72 ? 6.143 -6.556 -25.908 1.00 80.75 72 HIS A C 1
ATOM 552 O O . HIS A 1 72 ? 4.962 -6.798 -26.140 1.00 80.75 72 HIS A O 1
ATOM 558 N N . VAL A 1 73 ? 6.739 -6.944 -24.773 1.00 84.75 73 VAL A N 1
ATOM 559 C CA . VAL A 1 73 ? 6.061 -7.626 -23.661 1.00 84.75 73 VAL A CA 1
ATOM 560 C C . VAL A 1 73 ? 6.200 -6.772 -22.390 1.00 84.75 73 VAL A C 1
ATOM 562 O O . VAL A 1 73 ? 7.151 -6.956 -21.626 1.00 84.75 73 VAL A O 1
ATOM 565 N N . PRO A 1 74 ? 5.264 -5.839 -22.131 1.00 83.69 74 PRO A N 1
ATOM 566 C CA . PRO A 1 74 ? 5.376 -4.860 -21.043 1.00 83.69 74 PRO A CA 1
ATOM 567 C C . PRO A 1 74 ? 5.417 -5.493 -19.649 1.00 83.69 74 PRO A C 1
ATOM 569 O O . PRO A 1 74 ? 6.165 -5.058 -18.778 1.00 83.69 74 PRO A O 1
ATOM 572 N N . ALA A 1 75 ? 4.651 -6.567 -19.443 1.00 85.19 75 ALA A N 1
ATOM 573 C CA . ALA A 1 75 ? 4.618 -7.285 -18.170 1.00 85.19 75 ALA A CA 1
ATOM 574 C C . ALA A 1 75 ? 5.978 -7.907 -17.819 1.00 85.19 75 ALA A C 1
ATOM 576 O O . ALA A 1 75 ? 6.395 -7.873 -16.665 1.00 85.19 75 ALA A O 1
ATOM 577 N N . LEU A 1 76 ? 6.691 -8.432 -18.821 1.00 85.38 76 LEU A N 1
ATOM 578 C CA . LEU A 1 76 ? 8.027 -8.981 -18.623 1.00 85.38 76 LEU A CA 1
ATOM 579 C C . LEU A 1 76 ? 9.031 -7.877 -18.288 1.00 85.38 76 LEU A C 1
ATOM 581 O O . LEU A 1 76 ? 9.906 -8.082 -17.457 1.00 85.38 76 LEU A O 1
ATOM 585 N N . PHE A 1 77 ? 8.892 -6.708 -18.913 1.00 85.25 77 PHE A N 1
ATOM 586 C CA . PHE A 1 77 ? 9.745 -5.566 -18.617 1.00 85.25 77 PHE A CA 1
ATOM 587 C C . PHE A 1 77 ? 9.634 -5.112 -17.170 1.00 85.25 77 PHE A C 1
ATOM 589 O O . PHE A 1 77 ? 10.654 -4.942 -16.509 1.00 85.25 77 PHE A O 1
ATOM 596 N N . ILE A 1 78 ? 8.408 -4.985 -16.667 1.00 87.38 78 ILE A N 1
ATOM 597 C CA . ILE A 1 78 ? 8.169 -4.631 -15.268 1.00 87.38 78 ILE A CA 1
ATOM 598 C C . ILE A 1 78 ? 8.739 -5.717 -14.350 1.00 87.38 78 ILE A C 1
ATOM 600 O O . ILE A 1 78 ? 9.520 -5.405 -13.458 1.00 87.38 78 ILE A O 1
ATOM 604 N N . ALA A 1 79 ? 8.437 -6.990 -14.623 1.00 86.88 79 ALA A N 1
ATOM 605 C CA . ALA A 1 79 ? 8.907 -8.106 -13.805 1.00 86.88 79 ALA A CA 1
ATOM 606 C C . ALA A 1 79 ? 10.438 -8.216 -13.755 1.00 86.88 79 ALA A C 1
ATOM 608 O O . ALA A 1 79 ? 10.997 -8.568 -12.720 1.00 86.88 79 ALA A O 1
ATOM 609 N N . GLU A 1 80 ? 11.127 -7.935 -14.862 1.00 86.00 80 GLU A N 1
ATOM 610 C CA . GLU A 1 80 ? 12.587 -7.970 -14.909 1.00 86.00 80 GLU A CA 1
ATOM 611 C C . GLU A 1 80 ? 13.200 -6.760 -14.196 1.00 86.00 80 GLU A C 1
ATOM 613 O O . GLU A 1 80 ? 14.186 -6.912 -13.480 1.00 86.00 80 GLU A O 1
ATOM 618 N N . LEU A 1 81 ? 12.590 -5.579 -14.332 1.00 86.31 81 LEU A N 1
ATOM 619 C CA . LEU A 1 81 ? 13.020 -4.368 -13.635 1.00 86.31 81 LEU A CA 1
ATOM 620 C C . LEU A 1 81 ? 12.857 -4.505 -12.108 1.00 86.31 81 LEU A C 1
ATOM 622 O O . LEU A 1 81 ? 13.758 -4.135 -11.362 1.00 86.31 81 LEU A O 1
ATOM 626 N N . GLU A 1 82 ? 11.758 -5.101 -11.638 1.00 88.38 82 GLU A N 1
ATOM 627 C CA . GLU A 1 82 ? 11.445 -5.291 -10.209 1.00 88.38 82 GLU A CA 1
ATOM 628 C C . GLU A 1 82 ? 12.345 -6.311 -9.477 1.00 88.38 82 GLU A C 1
ATOM 630 O O . GLU A 1 82 ? 12.304 -6.435 -8.241 1.00 88.38 82 GLU A O 1
ATOM 635 N N . LYS A 1 83 ? 13.175 -7.066 -10.212 1.00 87.25 83 LYS A N 1
ATOM 636 C CA . LYS A 1 83 ? 14.146 -7.989 -9.605 1.00 87.25 83 LYS A CA 1
ATOM 637 C C . LYS A 1 83 ? 15.210 -7.236 -8.827 1.00 87.25 83 LYS A C 1
ATOM 639 O O . LYS A 1 83 ? 15.416 -7.551 -7.656 1.00 87.25 83 LYS A O 1
ATOM 644 N N . ASP A 1 84 ? 15.792 -6.228 -9.467 1.00 83.50 84 ASP A N 1
ATOM 645 C CA . ASP A 1 84 ? 16.967 -5.505 -8.978 1.00 83.50 84 ASP A CA 1
ATOM 646 C C . ASP A 1 84 ? 16.645 -4.049 -8.594 1.00 83.50 84 ASP A C 1
ATOM 648 O O . ASP A 1 84 ? 17.405 -3.407 -7.864 1.00 83.50 84 ASP A O 1
ATOM 652 N N . TYR A 1 85 ? 15.490 -3.533 -9.030 1.00 87.44 85 TYR A N 1
ATOM 653 C CA . TYR A 1 85 ? 15.070 -2.155 -8.799 1.00 87.44 85 TYR A CA 1
ATOM 654 C C . TYR A 1 85 ? 13.682 -2.063 -8.165 1.00 87.44 85 TYR A C 1
ATOM 656 O O . TYR A 1 85 ? 12.843 -2.951 -8.294 1.00 87.44 85 TYR A O 1
ATOM 664 N N . ARG A 1 86 ? 13.431 -0.947 -7.486 1.00 88.62 86 ARG A N 1
ATOM 665 C CA . ARG A 1 86 ? 12.124 -0.546 -6.965 1.00 88.62 86 ARG A CA 1
ATOM 666 C C . ARG A 1 86 ? 11.770 0.816 -7.542 1.00 88.62 86 ARG A C 1
ATOM 668 O O . ARG A 1 86 ? 12.620 1.696 -7.602 1.00 88.62 86 ARG A O 1
ATOM 675 N N . VAL A 1 87 ? 10.519 1.000 -7.941 1.00 88.00 87 VAL A N 1
ATOM 676 C CA . VAL A 1 87 ? 10.000 2.317 -8.320 1.00 88.00 87 VAL A CA 1
ATOM 677 C C . VAL A 1 87 ? 9.325 2.934 -7.105 1.00 88.00 87 VAL A C 1
ATOM 679 O O . VAL A 1 87 ? 8.551 2.258 -6.424 1.00 88.00 87 VAL A O 1
ATOM 682 N N . ASP A 1 88 ? 9.629 4.196 -6.833 1.00 86.25 88 ASP A N 1
ATOM 683 C CA . ASP A 1 88 ? 8.962 4.973 -5.793 1.00 86.25 88 ASP A CA 1
ATOM 684 C C . ASP A 1 88 ? 8.647 6.384 -6.285 1.00 86.25 88 ASP A C 1
ATOM 686 O O . ASP A 1 88 ? 9.145 6.819 -7.325 1.00 86.25 88 ASP A O 1
ATOM 690 N N . VAL A 1 89 ? 7.799 7.084 -5.546 1.00 84.56 89 VAL A N 1
ATOM 691 C CA . VAL A 1 89 ? 7.450 8.479 -5.805 1.00 84.56 89 VAL A CA 1
ATOM 692 C C . VAL A 1 89 ? 8.344 9.345 -4.942 1.00 84.56 89 VAL A C 1
ATOM 694 O O . VAL A 1 89 ? 8.446 9.132 -3.735 1.00 84.56 89 VAL A O 1
ATOM 697 N N . ASP A 1 90 ? 8.992 10.332 -5.546 1.00 83.06 90 ASP A N 1
ATOM 698 C CA . ASP A 1 90 ? 9.689 11.336 -4.766 1.00 83.06 90 ASP A CA 1
ATOM 699 C C . ASP A 1 90 ? 8.698 12.168 -3.953 1.00 83.06 90 ASP A C 1
ATOM 701 O O . ASP A 1 90 ? 7.752 12.728 -4.507 1.00 83.06 90 ASP A O 1
ATOM 705 N N . ALA A 1 91 ? 8.934 12.280 -2.648 1.00 76.56 91 ALA A N 1
ATOM 706 C CA . ALA A 1 91 ? 8.059 13.034 -1.758 1.00 76.56 91 ALA A CA 1
ATOM 707 C C . ALA A 1 91 ? 8.056 14.537 -2.086 1.00 76.56 91 ALA A C 1
ATOM 709 O O . ALA A 1 91 ? 7.035 15.196 -1.896 1.00 76.56 91 ALA A O 1
ATOM 710 N N . ASP A 1 92 ? 9.173 15.057 -2.606 1.00 79.25 92 ASP A N 1
ATOM 711 C CA . ASP A 1 92 ? 9.343 16.484 -2.879 1.00 79.25 92 ASP A CA 1
ATOM 712 C C . ASP A 1 92 ? 8.851 16.873 -4.280 1.00 79.25 92 ASP A C 1
ATOM 714 O O . ASP A 1 92 ? 8.117 17.852 -4.426 1.00 79.25 92 ASP A O 1
ATOM 718 N N . SER A 1 93 ? 9.233 16.123 -5.324 1.00 79.00 93 SER A N 1
ATOM 719 C CA . SER A 1 93 ? 8.834 16.442 -6.704 1.00 79.00 93 SER A CA 1
ATOM 720 C C . SER A 1 93 ? 7.540 15.767 -7.166 1.00 79.00 93 SER A C 1
ATOM 722 O O . SER A 1 93 ? 6.960 16.188 -8.167 1.00 79.00 93 SER A O 1
ATOM 724 N N . GLY A 1 94 ? 7.076 14.720 -6.475 1.00 77.12 94 GLY A N 1
ATOM 725 C CA . GLY A 1 94 ? 5.950 13.894 -6.920 1.00 77.12 94 GLY A CA 1
ATOM 726 C C . GLY A 1 94 ? 6.255 13.048 -8.163 1.00 77.12 94 GLY A C 1
ATOM 727 O O . GLY A 1 94 ? 5.348 12.438 -8.733 1.00 77.12 94 GLY A O 1
ATOM 728 N N . GLU A 1 95 ? 7.512 13.011 -8.612 1.00 82.69 95 GLU A N 1
ATOM 729 C CA . GLU A 1 95 ? 7.930 12.265 -9.797 1.00 82.69 95 GLU A CA 1
ATOM 730 C C . GLU A 1 95 ? 8.356 10.840 -9.445 1.00 82.69 95 GLU A C 1
ATOM 732 O O . GLU A 1 95 ? 8.861 10.561 -8.358 1.00 82.69 95 GLU A O 1
ATOM 737 N N . LEU A 1 96 ? 8.202 9.923 -10.401 1.00 84.81 96 LEU A N 1
ATOM 738 C CA . LEU A 1 96 ? 8.679 8.554 -10.241 1.00 84.81 96 LEU A CA 1
ATOM 739 C C . LEU A 1 96 ? 10.2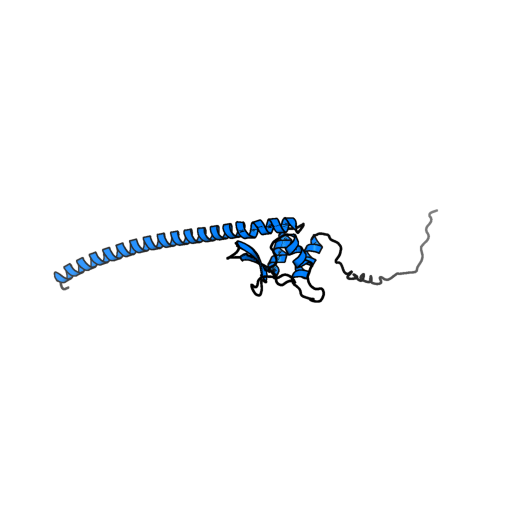08 8.507 -10.294 1.00 84.81 96 LEU A C 1
ATOM 741 O O . LEU A 1 96 ? 10.831 9.075 -11.194 1.00 84.81 96 LEU A O 1
ATOM 745 N N . ARG A 1 97 ? 10.802 7.757 -9.368 1.00 86.00 97 ARG A N 1
ATOM 746 C CA . ARG A 1 97 ? 12.237 7.491 -9.286 1.00 86.00 97 ARG A CA 1
ATOM 747 C C . ARG A 1 97 ? 12.507 5.999 -9.241 1.00 86.00 97 ARG A C 1
ATOM 749 O O . ARG A 1 97 ? 11.761 5.227 -8.641 1.00 86.00 97 ARG A O 1
ATOM 756 N N . LEU A 1 98 ? 13.615 5.608 -9.860 1.00 87.62 98 LEU A N 1
ATOM 757 C CA . LEU A 1 98 ? 14.141 4.255 -9.770 1.00 87.62 98 LEU A CA 1
ATOM 758 C C . LEU A 1 98 ? 15.126 4.178 -8.600 1.00 87.62 98 LEU A C 1
ATOM 760 O O . LEU A 1 98 ? 16.065 4.968 -8.519 1.00 87.62 98 LEU A O 1
ATOM 764 N N . LEU A 1 99 ? 14.914 3.223 -7.706 1.00 87.88 99 LEU A N 1
ATOM 765 C CA . LEU A 1 99 ? 15.755 2.935 -6.551 1.00 87.88 99 LEU A CA 1
ATOM 766 C C . LEU A 1 99 ? 16.381 1.549 -6.712 1.00 87.88 99 LEU A C 1
ATOM 768 O O . LEU A 1 99 ? 15.746 0.627 -7.227 1.00 87.88 99 LEU A O 1
ATOM 772 N N . THR A 1 100 ? 17.609 1.371 -6.242 1.00 85.38 100 THR A N 1
ATOM 773 C CA . THR A 1 100 ? 18.208 0.036 -6.128 1.00 85.38 100 THR A CA 1
ATOM 774 C C . THR A 1 100 ? 17.507 -0.733 -5.013 1.00 85.38 100 THR A C 1
ATOM 776 O O . THR A 1 100 ? 17.307 -0.198 -3.923 1.00 85.38 100 THR A O 1
ATOM 779 N N . LYS A 1 101 ? 17.144 -1.994 -5.256 1.00 84.88 101 LYS A N 1
ATOM 780 C CA . LYS A 1 101 ? 16.393 -2.798 -4.280 1.00 84.88 101 LYS A CA 1
ATOM 781 C C . LYS A 1 101 ? 17.196 -3.144 -3.023 1.00 84.88 101 LYS A C 1
ATOM 783 O O . LYS A 1 101 ? 16.611 -3.232 -1.950 1.00 84.88 101 LYS A O 1
ATOM 788 N N . GLU A 1 102 ? 18.507 -3.330 -3.161 1.00 81.81 102 GLU A N 1
ATOM 789 C CA . GLU A 1 102 ? 19.403 -3.688 -2.051 1.00 81.81 102 GLU A CA 1
ATOM 790 C C . GLU A 1 102 ? 19.661 -2.507 -1.103 1.00 81.81 102 GLU A C 1
ATOM 792 O O . GLU A 1 102 ? 19.525 -2.650 0.108 1.00 81.81 102 GLU A O 1
ATOM 797 N N . ASP A 1 103 ? 19.976 -1.330 -1.654 1.00 79.38 103 ASP A N 1
ATOM 798 C CA . ASP A 1 103 ? 20.418 -0.170 -0.866 1.00 79.38 103 ASP A CA 1
ATOM 799 C C . ASP A 1 103 ? 19.332 0.895 -0.647 1.00 79.38 103 ASP A C 1
ATOM 801 O O . ASP A 1 103 ? 19.540 1.843 0.112 1.00 79.38 103 ASP A O 1
ATOM 805 N N . GLY A 1 104 ? 18.214 0.825 -1.376 1.00 78.81 104 GLY A N 1
ATOM 806 C CA . GLY A 1 104 ? 17.177 1.866 -1.388 1.00 78.81 104 GLY A CA 1
ATOM 807 C C . GLY A 1 104 ? 17.638 3.212 -1.962 1.00 78.81 104 GLY A C 1
ATOM 808 O O . GLY A 1 104 ? 16.905 4.196 -1.897 1.00 78.81 104 GLY A O 1
ATOM 809 N N . LYS A 1 105 ? 18.854 3.279 -2.515 1.00 84.19 105 LYS A N 1
ATOM 810 C CA . LYS A 1 105 ? 19.437 4.511 -3.052 1.00 84.19 105 LYS A CA 1
ATOM 811 C C . LYS A 1 105 ? 18.880 4.831 -4.440 1.00 84.19 105 LYS A C 1
ATOM 813 O O . LYS A 1 105 ? 18.650 3.900 -5.218 1.00 84.19 105 LYS A O 1
ATOM 818 N N . PRO A 1 106 ? 18.726 6.125 -4.780 1.00 82.75 106 PRO A N 1
ATOM 819 C CA . PRO A 1 106 ? 18.381 6.544 -6.130 1.00 82.75 106 PRO A CA 1
ATOM 820 C C . PRO A 1 106 ? 19.382 6.017 -7.148 1.00 82.75 106 PRO A C 1
ATOM 822 O O . PRO A 1 106 ? 20.596 6.138 -6.976 1.00 82.75 106 PRO A O 1
ATOM 825 N N . VAL A 1 107 ? 18.855 5.440 -8.219 1.00 83.12 107 VAL A N 1
ATOM 826 C CA . VAL A 1 107 ? 19.650 5.020 -9.360 1.00 83.12 107 VAL A CA 1
ATOM 827 C C . VAL A 1 107 ? 20.050 6.265 -10.137 1.00 83.12 107 VAL A C 1
ATOM 829 O O . VAL A 1 107 ? 19.195 6.994 -10.646 1.00 83.12 107 VAL A O 1
ATOM 832 N N . THR A 1 108 ? 21.354 6.495 -10.235 1.00 81.06 108 THR A N 1
ATOM 833 C CA . THR A 1 108 ? 21.922 7.604 -10.994 1.00 81.06 108 THR A CA 1
ATOM 834 C C . THR A 1 108 ? 22.447 7.144 -12.351 1.00 81.06 108 THR A C 1
ATOM 836 O O . THR A 1 108 ? 22.816 5.983 -12.564 1.00 81.06 108 THR A O 1
ATOM 839 N N . ASP A 1 109 ? 22.436 8.061 -13.309 1.00 76.00 109 ASP A N 1
ATOM 840 C CA . ASP A 1 109 ? 23.049 7.888 -14.611 1.00 76.00 109 ASP A CA 1
ATOM 841 C C . ASP A 1 109 ? 24.583 8.022 -14.524 1.00 76.00 109 ASP A C 1
ATOM 843 O O . ASP A 1 109 ? 25.164 8.312 -13.477 1.00 76.00 109 ASP A O 1
ATOM 847 N N . GLY A 1 110 ? 25.273 7.822 -15.651 1.00 67.62 110 GLY A N 1
ATOM 848 C CA . GLY A 1 110 ? 26.732 7.976 -15.719 1.00 67.62 110 GLY A CA 1
ATOM 849 C C . GLY A 1 110 ? 27.246 9.403 -15.462 1.00 67.62 110 GLY A C 1
ATOM 850 O O . GLY A 1 110 ? 28.457 9.597 -15.419 1.00 67.62 110 GLY A O 1
ATOM 851 N N . LYS A 1 111 ? 26.356 10.392 -15.315 1.00 71.38 111 LYS A N 1
ATOM 852 C CA . LYS A 1 111 ? 26.661 11.790 -14.985 1.00 71.38 111 LYS A CA 1
ATOM 853 C C . LYS A 1 111 ? 26.355 12.123 -13.520 1.00 71.38 111 LYS A C 1
ATOM 855 O O . LYS A 1 111 ? 26.652 13.235 -13.098 1.00 71.38 111 LYS A O 1
ATOM 860 N N . GLY A 1 112 ? 25.828 11.167 -12.750 1.00 72.88 112 GLY A N 1
ATOM 861 C CA . GLY A 1 112 ? 25.471 11.336 -11.343 1.00 72.88 112 GLY A CA 1
ATOM 862 C C . GLY A 1 112 ? 24.051 11.856 -11.109 1.00 72.88 112 GLY A C 1
ATOM 863 O O . GLY A 1 112 ? 23.674 12.034 -9.954 1.00 72.88 112 GLY A O 1
ATOM 864 N N . GLU A 1 113 ? 23.254 12.048 -12.161 1.00 78.94 113 GLU A N 1
ATOM 865 C CA . GLU A 1 113 ? 21.880 12.547 -12.063 1.00 78.94 113 GLU A CA 1
ATOM 866 C C . GLU A 1 113 ? 20.882 11.389 -11.913 1.00 78.94 113 GLU A C 1
ATOM 868 O O . GLU A 1 113 ? 21.107 10.319 -12.483 1.00 78.94 113 GLU A O 1
ATOM 873 N N . PRO A 1 114 ? 19.762 11.552 -11.187 1.00 80.56 114 PRO A N 1
ATOM 874 C CA . PRO A 1 114 ? 18.735 10.518 -11.089 1.00 80.56 114 PRO A CA 1
ATOM 875 C C . PRO A 1 114 ? 18.211 10.100 -12.468 1.00 80.56 114 PRO A C 1
ATOM 877 O O . PRO A 1 114 ? 17.906 10.937 -13.321 1.00 80.56 114 PRO A O 1
ATOM 880 N N . VAL A 1 115 ? 18.068 8.792 -12.692 1.00 82.31 115 VAL A N 1
ATOM 881 C CA . VAL A 1 115 ? 17.512 8.286 -13.952 1.00 82.31 115 VAL A CA 1
ATOM 882 C C . VAL A 1 115 ? 16.046 8.694 -14.053 1.00 82.31 115 VAL A C 1
ATOM 884 O O . VAL A 1 115 ? 15.200 8.220 -13.296 1.00 82.31 115 VAL A O 1
ATOM 887 N N . ALA A 1 116 ? 15.740 9.551 -15.026 1.00 80.56 116 ALA A N 1
ATOM 888 C CA . ALA A 1 116 ? 14.370 9.945 -15.312 1.00 80.56 116 ALA A CA 1
ATOM 889 C C . ALA A 1 116 ? 13.531 8.730 -15.744 1.00 80.56 116 ALA A C 1
ATOM 891 O O . ALA A 1 116 ? 13.947 7.942 -16.601 1.00 80.56 116 ALA A O 1
ATOM 892 N N . MET A 1 117 ? 12.309 8.627 -15.218 1.00 82.25 117 MET A N 1
ATOM 893 C CA . MET A 1 117 ? 11.336 7.582 -15.566 1.00 82.25 117 MET A CA 1
ATOM 894 C C . MET A 1 117 ? 10.650 7.868 -16.910 1.00 82.25 117 MET A C 1
ATOM 896 O O . MET A 1 117 ? 9.429 7.908 -17.035 1.00 82.25 117 MET A O 1
ATOM 900 N N . ALA A 1 118 ? 11.467 8.084 -17.939 1.00 81.75 118 ALA A N 1
ATOM 901 C CA . ALA A 1 118 ? 11.059 8.349 -19.309 1.00 81.75 118 ALA A CA 1
ATOM 902 C C . ALA A 1 118 ? 11.645 7.295 -20.252 1.00 81.75 118 ALA A C 1
ATOM 904 O O . ALA A 1 118 ? 12.761 6.813 -20.051 1.00 81.75 118 ALA A O 1
ATOM 905 N N . HIS A 1 119 ? 10.917 6.995 -21.330 1.00 79.06 119 HIS A N 1
ATOM 906 C CA . HIS A 1 119 ? 11.238 5.938 -22.296 1.00 79.06 119 HIS A CA 1
ATOM 907 C C . HIS A 1 119 ? 12.721 5.915 -22.706 1.00 79.06 119 HIS A C 1
ATOM 909 O O . HIS A 1 119 ? 13.431 4.926 -22.527 1.00 79.06 119 HIS A O 1
ATOM 915 N N . ASN A 1 120 ? 13.213 7.049 -23.211 1.00 79.69 120 ASN A N 1
ATOM 916 C CA . ASN A 1 120 ? 14.571 7.160 -23.739 1.00 79.69 120 ASN A CA 1
ATOM 917 C C . ASN A 1 120 ? 15.639 7.134 -22.642 1.00 79.69 120 ASN A C 1
ATOM 919 O O . ASN A 1 120 ? 16.749 6.668 -22.890 1.00 79.69 120 ASN A O 1
ATOM 923 N N . ALA A 1 121 ? 15.326 7.649 -21.454 1.00 81.38 121 ALA A N 1
ATOM 924 C CA . ALA A 1 121 ? 16.258 7.697 -20.335 1.00 81.38 121 ALA A CA 1
ATOM 925 C C . ALA A 1 121 ? 16.462 6.299 -19.743 1.00 81.38 121 ALA A C 1
ATOM 927 O O . ALA A 1 121 ? 17.603 5.863 -19.606 1.00 81.38 121 ALA A O 1
ATOM 928 N N . LEU A 1 122 ? 15.374 5.558 -19.510 1.00 81.56 122 LEU A N 1
ATOM 929 C CA . LEU A 1 122 ? 15.452 4.206 -18.965 1.00 81.56 122 LEU A CA 1
ATOM 930 C C . LEU A 1 122 ? 16.111 3.235 -19.949 1.00 81.56 122 LEU A C 1
ATOM 932 O O . LEU A 1 122 ? 16.976 2.452 -19.566 1.00 81.56 122 LEU A O 1
ATOM 936 N N . PHE A 1 123 ? 15.764 3.327 -21.238 1.00 78.06 123 PHE A N 1
ATOM 937 C CA . PHE A 1 123 ? 16.406 2.508 -22.263 1.00 78.06 123 PHE A CA 1
ATOM 938 C C . PHE A 1 123 ? 17.912 2.791 -22.354 1.00 78.06 123 PHE A C 1
ATOM 940 O O . PHE A 1 123 ? 18.710 1.856 -22.369 1.00 78.06 123 PHE A O 1
ATOM 947 N N . ARG A 1 124 ? 18.325 4.068 -22.361 1.00 81.25 124 ARG A N 1
ATOM 948 C CA . ARG A 1 124 ? 19.750 4.447 -22.359 1.00 81.25 124 ARG A CA 1
ATOM 949 C C . ARG A 1 124 ? 20.470 3.998 -2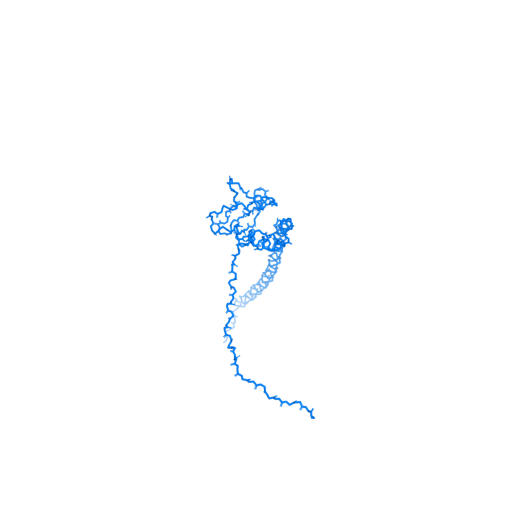1.096 1.00 81.25 124 ARG A C 1
ATOM 951 O O . ARG A 1 124 ? 21.614 3.575 -21.188 1.00 81.25 124 ARG A O 1
ATOM 958 N N . PHE A 1 125 ? 19.816 4.071 -19.944 1.00 82.19 125 PHE A N 1
ATOM 959 C CA . PHE A 1 125 ? 20.368 3.584 -18.687 1.00 82.19 125 PHE A CA 1
ATOM 960 C C . PHE A 1 125 ? 20.625 2.069 -18.731 1.00 82.19 125 PHE A C 1
ATOM 962 O O . PHE A 1 125 ? 21.721 1.627 -18.394 1.00 82.19 125 PHE A O 1
ATOM 969 N N . LEU A 1 126 ? 19.654 1.284 -19.209 1.00 81.00 126 LEU A N 1
ATOM 970 C CA . LEU A 1 126 ? 19.778 -0.172 -19.337 1.00 81.00 126 LEU A CA 1
ATOM 971 C C . LEU A 1 126 ? 20.810 -0.579 -20.402 1.00 81.00 126 LEU A C 1
ATOM 973 O O . LEU A 1 126 ? 21.590 -1.506 -20.188 1.00 81.00 126 LEU A O 1
ATOM 977 N N . ALA A 1 127 ? 20.842 0.133 -21.531 1.00 76.88 127 ALA A N 1
ATOM 978 C CA . ALA A 1 127 ? 21.763 -0.127 -22.637 1.00 76.88 127 ALA A CA 1
ATOM 979 C C . ALA A 1 127 ? 23.193 0.386 -22.380 1.00 76.88 127 ALA A C 1
ATOM 981 O O . ALA A 1 127 ? 24.146 -0.138 -22.947 1.00 76.88 127 ALA A O 1
ATOM 982 N N . GLY A 1 128 ? 23.354 1.417 -21.548 1.00 70.88 128 GLY A N 1
ATOM 983 C CA . GLY A 1 128 ? 24.613 2.134 -21.323 1.00 70.88 128 GLY A CA 1
ATOM 984 C C . GLY A 1 128 ? 25.534 1.517 -20.270 1.00 70.88 128 GLY A C 1
ATOM 985 O O . GLY A 1 128 ? 26.451 2.190 -19.803 1.00 70.88 128 GLY A O 1
ATOM 986 N N . SER A 1 129 ? 25.291 0.275 -19.848 1.00 61.62 129 SER A N 1
ATOM 987 C CA . SER A 1 129 ? 26.109 -0.366 -18.816 1.00 61.62 129 SER A CA 1
ATOM 988 C C . SER A 1 129 ? 27.562 -0.566 -19.292 1.00 61.62 129 SER A C 1
ATOM 990 O O . SER A 1 129 ? 27.780 -1.140 -20.365 1.00 61.62 129 SER A O 1
ATOM 992 N N . PRO A 1 130 ? 28.573 -0.135 -18.508 1.00 56.28 130 PRO A N 1
ATOM 993 C CA . PRO A 1 130 ? 29.976 -0.232 -18.893 1.00 56.28 130 PRO A CA 1
ATOM 994 C C . PRO A 1 130 ? 30.383 -1.695 -19.093 1.00 56.28 130 PRO A C 1
ATOM 996 O O . PRO A 1 130 ? 30.189 -2.553 -18.229 1.00 56.28 130 PRO A O 1
ATOM 999 N N . GLU A 1 131 ? 30.971 -1.994 -20.252 1.00 52.91 131 GLU A N 1
ATOM 1000 C CA . GLU A 1 131 ? 31.289 -3.346 -20.735 1.00 52.91 131 GLU A CA 1
ATOM 1001 C C . GLU A 1 131 ? 32.128 -4.177 -19.739 1.00 52.91 131 GLU A C 1
ATOM 1003 O O . GLU A 1 131 ? 31.973 -5.394 -19.664 1.00 52.91 131 GLU A O 1
ATOM 1008 N N . GLN A 1 132 ? 32.890 -3.512 -18.867 1.00 50.31 132 GLN A N 1
ATOM 1009 C CA . GLN A 1 132 ? 33.844 -4.103 -17.923 1.00 50.31 132 GLN A CA 1
ATOM 1010 C C . GLN A 1 132 ? 33.236 -4.681 -16.630 1.00 50.31 132 GLN A C 1
ATOM 1012 O O . GLN A 1 132 ? 33.909 -5.443 -15.937 1.00 50.31 132 GLN A O 1
ATOM 1017 N N . GLN A 1 133 ? 31.976 -4.384 -16.296 1.00 57.03 133 GLN A N 1
ATOM 1018 C CA . GLN A 1 133 ? 31.324 -4.945 -15.105 1.00 57.03 133 GLN A CA 1
ATOM 1019 C C . GLN A 1 133 ? 30.539 -6.212 -15.479 1.00 57.03 133 GLN A C 1
ATOM 1021 O O . GLN A 1 133 ? 29.533 -6.155 -16.192 1.00 57.03 133 GLN A O 1
ATOM 1026 N N . LYS A 1 134 ? 31.055 -7.374 -15.057 1.00 52.50 134 LYS A N 1
ATOM 1027 C CA . LYS A 1 134 ? 30.542 -8.710 -15.419 1.00 52.50 134 LYS A CA 1
ATOM 1028 C C . LYS A 1 134 ? 29.174 -9.023 -14.793 1.00 52.50 134 LYS A C 1
ATOM 1030 O O . LYS A 1 134 ? 28.410 -9.781 -15.382 1.00 52.50 134 LYS A O 1
ATOM 1035 N N . ASP A 1 135 ? 28.850 -8.375 -13.675 1.00 64.12 135 ASP A N 1
ATOM 1036 C CA . ASP A 1 135 ? 27.631 -8.590 -12.886 1.00 64.12 135 ASP A CA 1
ATOM 1037 C C . ASP A 1 135 ? 26.801 -7.308 -12.715 1.00 64.12 135 ASP A C 1
ATOM 1039 O O . ASP A 1 135 ? 26.329 -7.000 -11.627 1.00 64.12 135 ASP A O 1
ATOM 1043 N N . ASP A 1 136 ? 26.614 -6.537 -13.789 1.00 74.88 136 ASP A N 1
ATOM 1044 C CA . ASP A 1 136 ? 25.730 -5.368 -13.736 1.00 74.88 136 ASP A CA 1
ATOM 1045 C C . ASP A 1 136 ? 24.251 -5.794 -13.890 1.00 74.88 136 ASP A C 1
ATOM 1047 O O . ASP A 1 136 ? 23.903 -6.386 -14.925 1.00 74.88 136 ASP A O 1
ATOM 1051 N N . PRO A 1 137 ? 23.364 -5.501 -12.916 1.00 76.38 137 PRO A N 1
ATOM 1052 C CA . PRO A 1 137 ? 21.931 -5.791 -13.021 1.00 76.38 137 PRO A CA 1
ATOM 1053 C C . PRO A 1 137 ? 21.302 -5.181 -14.284 1.00 76.38 137 PRO A C 1
ATOM 1055 O O . PRO A 1 137 ? 20.495 -5.831 -14.952 1.00 76.38 137 PRO A O 1
ATOM 1058 N N . ARG A 1 138 ? 21.778 -4.010 -14.733 1.00 80.06 138 ARG A N 1
ATOM 1059 C CA . ARG A 1 138 ? 21.323 -3.361 -15.977 1.00 80.06 138 ARG A CA 1
ATOM 1060 C C . ARG A 1 138 ? 21.461 -4.265 -17.196 1.00 80.06 138 ARG A C 1
ATOM 1062 O O . ARG A 1 138 ? 20.536 -4.369 -18.001 1.00 80.06 138 ARG A O 1
ATOM 1069 N N . LYS A 1 139 ? 22.603 -4.955 -17.320 1.00 77.75 139 LYS A N 1
ATOM 1070 C CA . LYS A 1 139 ? 22.882 -5.860 -18.446 1.00 77.75 139 LYS A CA 1
ATOM 1071 C C . LYS A 1 139 ? 21.981 -7.082 -18.420 1.00 77.75 139 LYS A C 1
ATOM 1073 O O . LYS A 1 139 ? 21.585 -7.546 -19.485 1.00 77.75 139 LYS A O 1
ATOM 1078 N N . LYS A 1 140 ? 21.660 -7.615 -17.236 1.00 79.38 140 LYS A N 1
ATOM 1079 C CA . LYS A 1 140 ? 20.777 -8.785 -17.092 1.00 79.38 140 LYS A CA 1
ATOM 1080 C C . LYS A 1 140 ? 19.360 -8.446 -17.540 1.00 79.38 140 LYS A C 1
ATOM 1082 O O . LYS A 1 140 ? 18.799 -9.172 -18.364 1.00 79.38 140 LYS A O 1
ATOM 1087 N N . VAL A 1 141 ? 18.843 -7.305 -17.082 1.00 80.38 141 VAL A N 1
ATOM 1088 C CA . VAL A 1 141 ? 17.532 -6.791 -17.492 1.00 80.38 141 VAL A CA 1
ATOM 1089 C C . VAL A 1 141 ? 17.513 -6.540 -19.000 1.00 80.38 141 VAL A C 1
ATOM 1091 O O . VAL A 1 141 ? 16.680 -7.095 -19.715 1.00 80.38 141 VAL A O 1
ATOM 1094 N N . PHE A 1 142 ? 18.491 -5.792 -19.520 1.00 80.38 142 PHE A N 1
ATOM 1095 C CA . PHE A 1 142 ? 18.583 -5.465 -20.943 1.00 80.38 142 PHE A CA 1
ATOM 1096 C C . PHE A 1 142 ? 18.726 -6.702 -21.843 1.00 80.38 142 PHE A C 1
ATOM 1098 O O . PHE A 1 142 ? 18.025 -6.828 -22.845 1.00 80.38 142 PHE A O 1
ATOM 1105 N N . ALA A 1 143 ? 19.600 -7.648 -21.489 1.00 78.44 143 ALA A N 1
ATOM 1106 C CA . ALA A 1 143 ? 19.806 -8.869 -22.265 1.00 78.44 143 ALA A CA 1
ATOM 1107 C C . ALA A 1 143 ? 18.552 -9.749 -22.288 1.00 78.44 143 ALA A C 1
ATOM 1109 O O . ALA A 1 143 ? 18.231 -10.331 -23.325 1.00 78.44 143 ALA A O 1
ATOM 1110 N N . THR A 1 144 ? 17.835 -9.841 -21.167 1.00 79.56 144 THR A N 1
ATOM 1111 C CA . THR A 1 144 ? 16.567 -10.570 -21.101 1.00 79.56 144 THR A CA 1
ATOM 1112 C C . THR A 1 144 ? 15.535 -9.896 -21.995 1.00 79.56 144 THR A C 1
ATOM 1114 O O . THR A 1 144 ? 14.997 -10.551 -22.881 1.00 79.56 144 THR A O 1
ATOM 1117 N N . LEU A 1 145 ? 15.349 -8.581 -21.880 1.00 77.06 145 LEU A N 1
ATOM 1118 C CA . LEU A 1 145 ? 14.442 -7.815 -22.740 1.00 77.06 145 LEU A CA 1
ATOM 1119 C C . LEU A 1 145 ? 14.739 -7.992 -24.232 1.00 77.06 145 LEU A C 1
ATOM 1121 O O . LEU A 1 145 ? 13.833 -8.275 -25.015 1.00 77.06 145 LEU A O 1
ATOM 1125 N N . MET A 1 146 ? 16.010 -7.901 -24.628 1.00 77.06 146 MET A N 1
ATOM 1126 C CA . MET A 1 146 ? 16.416 -8.047 -26.027 1.00 77.06 146 MET A CA 1
ATOM 1127 C C . MET A 1 146 ? 16.177 -9.454 -26.581 1.00 77.06 146 MET A C 1
ATOM 1129 O O . MET A 1 146 ? 15.828 -9.590 -27.753 1.00 77.06 146 MET A O 1
ATOM 1133 N N . ARG A 1 147 ? 16.283 -10.503 -25.750 1.00 76.69 147 ARG A N 1
ATOM 1134 C CA . ARG A 1 147 ? 15.952 -11.881 -26.160 1.00 76.69 147 ARG A CA 1
ATOM 1135 C C . ARG A 1 147 ? 14.483 -12.033 -26.545 1.00 76.69 147 ARG A C 1
ATOM 1137 O O . ARG A 1 147 ? 14.194 -12.738 -27.506 1.00 76.69 147 ARG A O 1
ATOM 1144 N N . TYR A 1 148 ? 13.577 -11.375 -25.827 1.00 70.81 148 TYR A N 1
ATOM 1145 C CA . TYR A 1 148 ? 12.139 -11.444 -26.108 1.00 70.81 148 TYR A CA 1
ATOM 1146 C C . TYR A 1 148 ? 11.678 -10.436 -27.165 1.00 70.81 148 TYR A C 1
ATOM 1148 O O . TYR A 1 148 ? 10.645 -10.647 -27.789 1.00 70.81 148 TYR A O 1
ATOM 1156 N N . SER A 1 149 ? 12.457 -9.380 -27.415 1.00 66.38 149 SER A N 1
ATOM 1157 C CA . SER A 1 149 ? 12.172 -8.398 -28.471 1.00 66.38 149 SER A CA 1
ATOM 1158 C C . SER A 1 149 ? 12.544 -8.886 -29.882 1.00 66.38 149 SER A C 1
ATOM 1160 O O . SER A 1 149 ? 12.339 -8.175 -30.860 1.00 66.38 149 SER A O 1
ATOM 1162 N N . GLY A 1 150 ? 13.138 -10.079 -30.020 1.00 54.84 150 GLY A N 1
ATOM 1163 C CA . GLY A 1 150 ? 13.541 -10.627 -31.322 1.00 54.84 150 GLY A CA 1
ATOM 1164 C C . GLY A 1 150 ? 14.683 -9.862 -32.008 1.00 54.84 150 GLY A C 1
ATOM 1165 O O . GLY A 1 150 ? 15.041 -10.181 -33.142 1.00 54.84 150 GLY A O 1
ATOM 1166 N N . ALA A 1 151 ? 15.292 -8.884 -31.327 1.00 53.97 151 ALA A N 1
ATOM 1167 C CA . ALA A 1 151 ? 16.469 -8.163 -31.794 1.00 53.97 151 ALA A CA 1
ATOM 1168 C C . ALA A 1 151 ? 17.689 -9.097 -31.727 1.00 53.97 151 ALA A C 1
ATOM 1170 O O . ALA A 1 151 ? 18.430 -9.161 -30.745 1.00 53.97 151 ALA A O 1
ATOM 1171 N N . SER A 1 152 ? 17.860 -9.884 -32.786 1.00 45.22 152 SER A N 1
ATOM 1172 C CA . SER A 1 152 ? 19.010 -10.752 -33.020 1.00 45.22 152 SER A CA 1
ATOM 1173 C C . SER A 1 152 ? 20.290 -9.918 -33.160 1.00 45.22 152 SER A C 1
ATOM 1175 O O . SER A 1 152 ? 20.682 -9.527 -34.254 1.00 45.22 152 SER A O 1
ATOM 1177 N N . GLY A 1 153 ? 20.927 -9.602 -32.034 1.00 43.34 153 GLY A N 1
ATOM 1178 C CA . GLY A 1 153 ? 22.238 -8.943 -32.009 1.00 43.34 153 GLY A CA 1
ATOM 1179 C C . GLY A 1 153 ? 23.168 -9.399 -30.884 1.00 43.34 153 GLY A C 1
ATOM 1180 O O . GLY A 1 153 ? 24.299 -8.942 -30.806 1.00 43.34 153 GLY A O 1
ATOM 1181 N N . GLY A 1 154 ? 22.723 -10.309 -30.012 1.00 46.69 154 GLY A N 1
ATOM 1182 C CA . GLY A 1 154 ? 23.444 -10.661 -28.782 1.00 46.69 154 GLY A CA 1
ATOM 1183 C C . GLY A 1 154 ? 23.608 -12.157 -28.532 1.00 46.69 154 GLY A C 1
ATOM 1184 O O . GLY A 1 154 ? 23.752 -12.562 -27.381 1.00 46.69 154 GLY A O 1
ATOM 1185 N N . GLN A 1 155 ? 23.559 -13.001 -29.565 1.00 44.91 155 GLN A N 1
ATOM 1186 C CA . GLN A 1 155 ? 23.974 -14.396 -29.420 1.00 44.91 155 GLN A CA 1
ATOM 1187 C C . GLN A 1 155 ? 25.424 -14.553 -29.864 1.00 44.91 155 GLN A C 1
ATOM 1189 O O . GLN A 1 155 ? 25.726 -14.849 -31.018 1.00 44.91 155 GLN A O 1
ATOM 1194 N N . GLY A 1 156 ? 26.327 -14.444 -28.888 1.00 45.28 156 GLY A N 1
ATOM 1195 C CA . GLY A 1 156 ? 27.525 -15.267 -28.917 1.00 45.28 156 GLY A CA 1
ATOM 1196 C C . GLY A 1 156 ? 27.086 -16.713 -29.141 1.00 45.28 156 GLY A C 1
ATOM 1197 O O . GLY A 1 156 ? 26.396 -17.296 -28.302 1.00 45.28 156 GLY A O 1
ATOM 1198 N N . ARG A 1 157 ? 27.438 -17.258 -30.309 1.00 39.84 157 ARG A N 1
ATOM 1199 C CA . ARG A 1 157 ? 27.363 -18.685 -30.622 1.00 39.84 157 ARG A CA 1
ATOM 1200 C C . ARG A 1 157 ? 27.992 -19.451 -29.459 1.00 39.84 157 ARG A C 1
ATOM 1202 O O . ARG A 1 157 ? 29.211 -19.556 -29.373 1.00 39.84 157 ARG A O 1
ATOM 1209 N N . LYS A 1 158 ? 27.177 -20.047 -28.591 1.00 43.31 158 LYS A N 1
ATOM 1210 C CA . LYS A 1 158 ? 27.598 -21.299 -27.975 1.00 43.31 158 LYS A CA 1
ATOM 1211 C C . LYS A 1 158 ? 27.477 -22.326 -29.084 1.00 43.31 158 LYS A C 1
ATOM 1213 O O . LYS A 1 158 ? 26.375 -22.660 -29.508 1.00 43.31 158 LYS A O 1
ATOM 1218 N N . THR A 1 159 ? 28.621 -22.734 -29.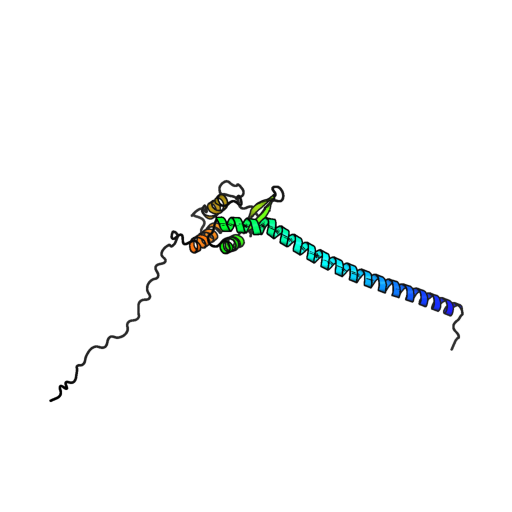618 1.00 39.28 159 THR A N 1
ATOM 1219 C CA . THR A 1 159 ? 28.747 -23.930 -30.440 1.00 39.28 159 THR A CA 1
ATOM 1220 C C . THR A 1 159 ? 28.102 -25.073 -29.671 1.00 39.28 159 THR A C 1
ATOM 1222 O O . THR A 1 159 ? 28.671 -25.581 -28.708 1.00 39.28 159 THR A O 1
ATOM 1225 N N . VAL A 1 160 ? 26.887 -25.444 -30.063 1.00 38.31 160 VAL A N 1
ATOM 1226 C CA . VAL A 1 160 ? 26.354 -26.762 -29.753 1.00 38.31 160 VAL A CA 1
ATOM 1227 C C . VAL A 1 160 ? 27.244 -27.705 -30.547 1.00 38.31 160 VAL A C 1
ATOM 1229 O O . VAL A 1 160 ? 27.111 -27.822 -31.763 1.00 38.31 160 VAL A O 1
ATOM 1232 N N . SER A 1 161 ? 28.243 -28.280 -29.882 1.00 40.66 161 SER A N 1
ATOM 1233 C CA . SER A 1 161 ? 28.940 -29.442 -30.408 1.00 40.66 161 SER A CA 1
ATOM 1234 C C . SER A 1 161 ? 27.878 -30.512 -30.620 1.00 40.66 161 SER A C 1
ATOM 1236 O O . SER A 1 161 ? 27.258 -30.968 -29.656 1.00 40.66 161 SER A O 1
ATOM 1238 N N . SER A 1 162 ? 27.625 -30.852 -31.878 1.00 35.00 162 SER A N 1
ATOM 1239 C CA . SER A 1 162 ? 26.827 -32.008 -32.261 1.00 35.00 162 SER A CA 1
ATOM 1240 C C . SER A 1 162 ? 27.247 -33.218 -31.418 1.00 35.00 162 SER A C 1
ATOM 1242 O O . SER A 1 162 ? 28.450 -33.472 -31.317 1.00 35.00 162 SER A O 1
ATOM 1244 N N . PRO A 1 163 ? 26.318 -33.975 -30.812 1.00 43.78 163 PRO A N 1
ATOM 1245 C CA . PRO A 1 163 ? 26.687 -35.240 -30.204 1.00 43.78 163 PRO A CA 1
ATOM 1246 C C . PRO A 1 163 ? 27.160 -36.164 -31.329 1.00 43.78 163 PRO A C 1
ATOM 1248 O O . PRO A 1 163 ? 26.427 -36.432 -32.284 1.00 43.78 163 PRO A O 1
ATOM 1251 N N . SER A 1 164 ? 28.412 -36.606 -31.242 1.00 40.09 164 SER A N 1
ATOM 1252 C CA . SER A 1 164 ? 28.959 -37.673 -32.068 1.00 40.09 164 SER A CA 1
ATOM 1253 C C . SER A 1 164 ? 28.077 -38.908 -31.900 1.00 40.09 164 SER A C 1
ATOM 1255 O O . SER A 1 164 ? 28.023 -39.530 -30.841 1.00 40.09 164 SER A O 1
ATOM 1257 N N . ARG A 1 165 ? 27.340 -39.214 -32.969 1.00 38.03 165 ARG A N 1
ATOM 1258 C CA . ARG A 1 165 ? 26.536 -40.420 -33.139 1.00 38.03 165 ARG A CA 1
ATOM 1259 C C . ARG A 1 165 ? 27.444 -41.633 -32.946 1.00 38.03 165 ARG A C 1
ATOM 1261 O O . ARG A 1 165 ? 28.446 -41.774 -33.643 1.00 38.03 165 ARG A O 1
ATOM 1268 N N . SER A 1 166 ? 27.078 -42.464 -31.979 1.00 42.25 166 SER A N 1
ATOM 1269 C CA . SER A 1 166 ? 27.672 -43.763 -31.706 1.00 42.25 166 SER A CA 1
ATOM 1270 C C . SER A 1 166 ? 27.776 -44.600 -32.981 1.00 42.25 166 SER A C 1
ATOM 1272 O O . SER A 1 166 ? 26.835 -44.701 -33.771 1.00 42.25 166 SER A O 1
ATOM 1274 N N . THR A 1 167 ? 28.952 -45.188 -33.161 1.00 39.88 167 THR A N 1
ATOM 1275 C CA . THR A 1 167 ? 29.255 -46.271 -34.091 1.00 39.88 167 THR A CA 1
ATOM 1276 C C . THR A 1 167 ? 28.274 -47.415 -33.851 1.00 39.88 167 THR A C 1
ATOM 1278 O O . THR A 1 167 ? 28.324 -48.073 -32.816 1.00 39.88 167 THR A O 1
ATOM 1281 N N . VAL A 1 168 ? 27.365 -47.623 -34.802 1.00 42.91 168 VAL A N 1
ATOM 1282 C CA . VAL A 1 168 ? 26.610 -48.868 -34.944 1.00 42.91 168 VAL A CA 1
ATOM 1283 C C . VAL A 1 168 ? 27.303 -49.673 -36.033 1.00 42.91 168 VAL A C 1
ATOM 1285 O O . VAL A 1 168 ? 27.643 -49.148 -37.095 1.00 42.91 168 VAL A O 1
ATOM 1288 N N . GLU A 1 169 ? 27.563 -50.920 -35.676 1.00 39.22 169 GLU A N 1
ATOM 1289 C CA . GLU A 1 169 ? 28.178 -51.997 -36.435 1.00 39.22 169 GLU A CA 1
ATOM 1290 C C . GLU A 1 169 ? 27.613 -52.083 -37.857 1.00 39.22 169 GLU A C 1
ATOM 1292 O O . GLU A 1 169 ? 26.400 -52.044 -38.059 1.00 39.22 169 GLU A O 1
ATOM 1297 N N . ASN A 1 170 ? 28.502 -52.192 -38.845 1.00 39.19 170 ASN A N 1
ATOM 1298 C CA . ASN A 1 170 ? 28.118 -52.462 -40.222 1.00 39.19 170 ASN A CA 1
ATOM 1299 C C . ASN A 1 170 ? 28.589 -53.876 -40.566 1.00 39.19 170 ASN A C 1
ATOM 1301 O O . ASN A 1 170 ? 29.775 -54.113 -40.807 1.00 39.19 170 ASN A O 1
ATOM 1305 N N . GLU A 1 171 ? 27.642 -54.809 -40.524 1.00 39.38 171 GLU A N 1
ATOM 1306 C CA . GLU A 1 171 ? 27.771 -56.149 -41.080 1.00 39.38 171 GLU A CA 1
ATOM 1307 C C . GLU A 1 171 ? 28.145 -56.062 -42.563 1.00 39.38 171 GLU A C 1
ATOM 1309 O O . GLU A 1 171 ? 27.617 -55.261 -43.338 1.00 39.38 171 GLU A O 1
ATOM 1314 N N . SER A 1 172 ? 29.064 -56.918 -42.989 1.00 40.59 172 SER A N 1
ATOM 1315 C CA . SER A 1 172 ? 29.278 -57.203 -44.398 1.00 40.59 172 SER A CA 1
ATOM 1316 C C . SER A 1 172 ? 29.652 -58.663 -44.561 1.00 40.59 172 SER A C 1
ATOM 1318 O O . SER A 1 172 ? 30.551 -59.163 -43.885 1.00 40.59 172 SER A O 1
ATOM 1320 N N . THR A 1 173 ? 29.032 -59.260 -45.580 1.00 40.97 173 THR A N 1
ATOM 1321 C CA . THR A 1 173 ? 29.357 -60.523 -46.263 1.00 40.97 173 THR A CA 1
ATOM 1322 C C . THR A 1 173 ? 28.550 -61.739 -45.799 1.00 40.97 173 THR A C 1
ATOM 1324 O O . THR A 1 173 ? 28.895 -62.353 -44.800 1.00 40.97 173 THR A O 1
ATOM 1327 N N . GLN A 1 174 ? 27.532 -62.142 -46.579 1.00 52.97 174 GLN A N 1
ATOM 1328 C CA . GLN A 1 174 ? 27.552 -63.349 -47.439 1.00 52.97 174 GLN A CA 1
ATOM 1329 C C . GLN A 1 174 ? 26.315 -63.401 -48.389 1.00 52.97 174 GLN A C 1
ATOM 1331 O O . GLN A 1 174 ? 25.311 -62.753 -48.097 1.00 52.97 174 GLN A O 1
ATOM 1336 N N . PRO A 1 175 ? 26.400 -64.080 -49.560 1.00 51.62 175 PRO A N 1
ATOM 1337 C CA . PRO A 1 175 ? 25.558 -63.818 -50.739 1.00 51.62 175 PRO A CA 1
ATOM 1338 C C . PRO A 1 175 ? 24.306 -64.714 -50.913 1.00 51.62 175 PRO A C 1
ATOM 1340 O O . PRO A 1 175 ? 24.152 -65.756 -50.286 1.00 51.62 175 PRO A O 1
ATOM 1343 N N . LEU A 1 176 ? 23.434 -64.253 -51.823 1.00 56.38 176 LEU A N 1
ATOM 1344 C CA . LEU A 1 176 ? 22.078 -64.697 -52.202 1.00 56.38 176 LEU A CA 1
ATOM 1345 C C . LEU A 1 176 ? 21.927 -66.177 -52.630 1.00 56.38 176 LEU A C 1
ATOM 1347 O O . LEU A 1 176 ? 22.770 -66.671 -53.379 1.00 56.38 176 LEU A O 1
ATOM 1351 N N . PRO A 1 177 ? 20.775 -66.828 -52.357 1.00 53.06 177 PRO A N 1
ATOM 1352 C CA . PRO A 1 177 ? 20.308 -67.966 -53.144 1.00 53.06 177 PRO A CA 1
ATOM 1353 C C . PRO A 1 177 ? 19.449 -67.534 -54.349 1.00 53.06 177 PRO A C 1
ATOM 1355 O O . PRO A 1 177 ? 18.530 -66.720 -54.251 1.00 53.06 177 PRO A O 1
ATOM 1358 N N . SER A 1 178 ? 19.761 -68.129 -55.498 1.00 62.38 178 SER A N 1
ATOM 1359 C CA . SER A 1 178 ? 19.056 -68.047 -56.777 1.00 62.38 178 SER A CA 1
ATOM 1360 C C . SER A 1 178 ? 17.768 -68.870 -56.779 1.00 62.38 178 SER A C 1
ATOM 1362 O O . SER A 1 178 ? 17.852 -70.070 -56.549 1.00 62.38 178 SER A O 1
ATOM 1364 N N . PHE A 1 179 ? 16.628 -68.293 -57.168 1.00 47.53 179 PHE A N 1
ATOM 1365 C CA . PHE A 1 179 ? 15.513 -69.056 -57.746 1.00 47.53 179 PHE A CA 1
ATOM 1366 C C . PHE A 1 179 ? 14.743 -68.194 -58.753 1.00 47.53 179 PHE A C 1
ATOM 1368 O O . PHE A 1 179 ? 13.866 -67.411 -58.395 1.00 47.53 179 PHE A O 1
ATOM 1375 N N . GLY A 1 180 ? 15.090 -68.350 -60.031 1.00 49.94 180 GLY A N 1
ATOM 1376 C CA . GLY A 1 180 ? 14.178 -68.078 -61.139 1.00 49.94 180 GLY A CA 1
ATOM 1377 C C . GLY A 1 180 ? 13.327 -69.324 -61.388 1.00 49.94 180 GLY A C 1
ATOM 1378 O O . GLY A 1 180 ? 13.850 -70.436 -61.394 1.00 49.94 180 GLY A O 1
ATOM 1379 N N . LEU A 1 181 ? 12.014 -69.139 -61.528 1.00 48.72 181 LEU A N 1
ATOM 1380 C CA . LEU A 1 181 ? 11.063 -70.189 -61.885 1.00 48.72 181 LEU A CA 1
ATOM 1381 C C . LEU A 1 181 ? 11.126 -70.509 -63.390 1.00 48.72 181 LEU A C 1
ATOM 1383 O O . LEU A 1 181 ? 11.109 -69.579 -64.195 1.00 48.72 181 LEU A O 1
ATOM 1387 N N . ARG A 1 182 ? 10.985 -71.809 -63.697 1.00 47.38 182 ARG A N 1
ATOM 1388 C CA . ARG A 1 182 ? 10.827 -72.480 -65.008 1.00 47.38 182 ARG A CA 1
ATOM 1389 C C . ARG A 1 182 ? 12.101 -72.845 -65.758 1.00 47.38 182 ARG A C 1
ATOM 1391 O O . ARG A 1 182 ? 12.924 -71.952 -66.030 1.00 47.38 182 ARG A O 1
#

pLDDT: mean 77.22, std 17.9, range [35.0, 96.81]

Secondary structure (DSSP, 8-state):
-PPPPHHHHHHHHHHHHHHHHHHHHHHHHHHHHHHHHHHHHHHHHHHHHHHHHHHIIIIIHHHHHHHHHH-SSHHHHHHHHHHHEEEEE-TTT--EEEEETTT-PBPB-TTSSB-BSSHHHHHHHHHT--TT-TT-HHHHHHHHHHHHTT------------------------PPPP----

Radius of gyration: 38.95 Å; chains: 1; bounding box: 66×89×129 Å

=== Feature glossary ===
A reading guide for the features in this record.

Start from the sequence.

  · This is the polypeptide sequence — one letter per residue, N-terminus first. Length ranges from a few dozen residues for small domains to over a thousand for large multi-domain proteins.

Fold it, and you get atomic coordinates and the backbone conformation that goes with them.

  · Structure coordinates are given as an mmCIF _atom_site loop: one row per atom with element, residue name, chain id, sequence number, and x/y/z position in Å. Only the four main-chain atoms per residue are included here; side chains are omitted to keep the record compact.

  · Backbone dihedral angles. Every residue except chain termini has a φ (preceding-C → N → Cα → C) and a ψ (N → Cα → C → next-N). They are reported in degrees following the IUPAC sign convention. Secondary structure is essentially a statement about which (φ, ψ) basin each residue occupies.

  · The SS8 string is DSSP's per-residue secondary-structure call. α-helix (H) means an i→i+4 H-bond ladder; β-strand (E) means the residue participates in a β-sheet; 3₁₀ (G) and π (I) are tighter and wider helices; T/S are turns/bends; '-' is loop.

  · SS3 is a coarse helix/strand/coil call (letters a/b/c) made by the P-SEA algorithm from inter-Cα distances and dihedrals. It is less detailed than DSSP but needs only Cα positions.

Summarize the fold with a handful of shape descriptors and a per-residue structural alphabet.

  · Radius of gyration (Rg) is the root-mean-square distance of Cα atoms from their centroid — a single number for overall size and compactness. A globular domain of N residues has Rg ≈ 2.2·N^0.38 Å; an extended or disordered chain has a much larger Rg. The Cα contact count is the number of residue pairs whose Cα atoms are within 8 Å and are more than four positions apart in sequence — a standard proxy for tertiary packing density. The bounding box is the smallest axis-aligned box enclosing all Cα atoms.

  · The Foldseek 3Di string encodes local tertiary geometry as a 20-letter alphabet — one character per residue — derived from the relative positions of nearby Cα atoms. Unlike the amino-acid sequence, 3Di is a direct function of the 3D structure, so two proteins with the same fold have similar 3Di strings even at low sequence identity.

  · Solvent-accessible surface area (SASA) is the area in Å² traced out by the centre of a 1.4 Å probe sphere (a water molecule) rolled over the protein's van der Waals surface (Shrake–Rupley / Lee–Richards construction). Buried residues have near-zero SASA; fully exposed residues can exceed 200 Å². The total SASA scales roughly with the number of surface residues.

Ask how reliable the model is.

  · pLDDT (predicted Local Distance Difference Test) is AlphaFold's per-residue confidence score, ranging from 0 to 100. Values above 90 indicate high confidence (typically well-packed cores); 70–90 is confident; 50–70 low confidence; below 50 usually means the region is disordered or the prediction is unreliable there. AlphaFold stores pLDDT in the mmCIF B-factor column.

  · B-factor (Debye–Waller factor) reflects atomic displacement in the crystal lattice. It is an experimental observable (units Å²), not a prediction; low values mean the atom is pinned down, high values mean it moves or is heterogeneous across the crystal.

  · Predicted Aligned Error (PAE) is an AlphaFold confidence matrix: entry (i, j) is the expected error in the position of residue j, in ångströms, when the prediction is superimposed on the true structure at residue i. Low PAE within a block of residues means that block is internally rigid and well-predicted; high PAE between two blocks means their relative placement is uncertain even if each block individually is confident.

Place it in context: what it resembles, what it is annotated as, and how it looks.

  · Nearest PDB neighbors are the top structural matches found by Foldseek when searching this structure against the entire Protein Data Bank. Each hit reports a TM-score (0 to 1; >0.5 almost always implies the same fold) and an E-value. These are *structural* homologs — they may share no detectable sequence similarity.

  · Functional annotations link the protein to curated databases. InterPro entries identify conserved domains and families by matching the sequence against member-database signatures (Pfam, PROSITE, CDD, …). Gene Ontology (GO) terms describe molecular function, biological process, and cellular component in a controlled vocabulary. CATH places the structure in a hierarchical fold classification (Class/Architecture/Topology/Homologous-superfamily). The organism is the source species.

  · Three diagnostic plots accompany the record. The Cα contact map visualizes the tertiary structure as a 2D adjacency matrix (8 Å cutoff, sequence-local contacts suppressed). The Ramachandran plot shows the distribution of backbone (φ, ψ) torsions, with points in the α and β basins reflecting secondary structure content. The PAE plot shows AlphaFold's inter-residue confidence as a color matrix.

  · Six rendered views show the 3D structure from the faces of a cube — i.e. along ±x, ±y, ±z. Rendering representation is drawn randomly per protein from cartoon (secondary-structure ribbons), sticks (backbone bonds), or molecular surface; coloring is either N→C rainbow (blue at the N-terminus through red at the C-terminus) or one color per chain.